Protein AF-A0A2R4WY09-F1 (afdb_monomer)

Solvent-accessible surface area (backbone atoms only — not comparable to full-atom values): 18616 Å² total; per-residue (Å²): 140,83,83,85,81,80,87,78,77,92,79,82,72,91,73,75,86,77,91,69,68,74,78,66,72,58,61,79,64,67,79,60,66,66,81,77,72,53,66,66,60,35,60,74,38,45,44,41,79,71,71,50,89,60,60,76,80,54,47,55,56,49,51,51,49,52,48,56,39,50,54,49,50,49,52,54,50,49,57,32,53,77,71,66,48,70,37,16,46,46,85,74,60,76,35,97,61,54,82,69,59,59,45,42,33,39,27,48,51,69,68,42,41,52,48,49,50,52,55,43,40,75,70,53,30,47,79,43,76,50,87,50,81,34,38,78,73,31,38,34,32,28,73,40,95,86,51,92,44,37,40,35,42,25,46,55,52,48,54,49,50,42,55,50,58,64,39,60,62,44,25,52,54,3,47,74,72,70,60,28,40,45,50,61,24,53,43,48,40,53,46,23,46,48,26,32,65,72,30,30,43,42,52,48,64,49,49,23,45,50,51,44,62,75,76,45,86,64,54,58,65,58,31,52,48,38,19,61,62,33,30,35,49,51,30,42,51,51,41,48,55,55,48,22,53,51,28,45,76,70,71,70,57,49,68,60,65,70,61,63,70,69,49,80,89,46,76,59,44,56,49,46,50,59,45,44,76,76,58,58,78,68,40,39,57,41,70,50,62,38,59,48,56,19,56,53,35,39,70,54,16,47,77,45,46,46,78,79,45,54,74,67,56,42,50,53,28,54,48,39,26,54,50,51,42,51,52,32,48,76,72,71,68,87

Organism: NCBI:txid1679096

Sequence (334 aa):
MEHTIGDATLAERGYAPESAAIAGLVDPAVDRVGDPPDAEVLRANKLSLELLPEPPDEADDQAAHRRKRRERFQHVCELLNDAGVAYASMKNLRTPSATMSDVDLLVPDPREQALAARVLAAEGFEFYGFRLLAHPRKVMAKRSPADPRPVDIYPDAMWIRKVVCDAERVVERANADGQRTPAPADDLYLVATHAYSHCSITFAELYHGVAIVDTESVDWAIAIEAARSYGCVDALYAYLLVLDEYLTATGRGGVPDRVFDAIPRSWITRLVDRWFERSRPRSFPVVFPTWLPTMASAVHHVPRVARQCTTHETLKDFQSHGLTAASKVLLGEA

Foldseek 3Di:
DDDDDDDDDPPPDDDDDPPPPLVPLDDPCLVPPPDDPPLCVCVQLQADPLPHPDDPVVVVVQVVLLVVQVVVQSVLVVLLVVLVAQWAFAPPQSDSRPSQQETEIARQDPVSVVSSVVSLVVVQWDWDQDPDLQQRPKIWTDNDPPRPYTYIYHNALTGLLQGQADSVVQSVCCVVVPNSHGDLLVRLLSLLLNQLSVQWAHSSSLVSNVVSVQPHDHPLVVSLVSCQLQLVLLSSLLSLLLNQVVCVVVVVHHDDVVSVVSRDDDVLSVVSVVCCVVQVRSYPTRGHDLCNSQVVSLVRRLVNCCVVDPPVSSVSSNVSSVVSSVVCVVVVND

Radius of gyration: 21.46 Å; Cα contacts (8 Å, |Δi|>4): 445; chains: 1; bounding box: 76×51×49 Å

Structure (mmCIF, N/CA/C/O backbone):
data_AF-A0A2R4WY09-F1
#
_entry.id   AF-A0A2R4WY09-F1
#
loop_
_atom_site.group_PDB
_atom_site.id
_atom_site.type_symbol
_atom_site.label_atom_id
_atom_site.label_alt_id
_atom_site.label_comp_id
_atom_site.label_asym_id
_atom_site.label_entity_id
_atom_site.label_seq_id
_atom_site.pdbx_PDB_ins_code
_atom_site.Cartn_x
_atom_site.Cartn_y
_atom_site.Cartn_z
_atom_site.occupancy
_atom_site.B_iso_or_equiv
_atom_site.auth_seq_id
_atom_site.auth_comp_id
_atom_site.auth_asym_id
_atom_site.auth_atom_id
_atom_site.pdbx_PDB_model_num
ATOM 1 N N . MET A 1 1 ? -53.352 26.378 8.650 1.00 39.22 1 MET A N 1
ATOM 2 C CA . MET A 1 1 ? -52.700 25.434 7.718 1.00 39.22 1 MET A CA 1
ATOM 3 C C . MET A 1 1 ? -51.530 24.843 8.474 1.00 39.22 1 MET A C 1
ATOM 5 O O . MET A 1 1 ? -50.450 25.414 8.490 1.00 39.22 1 MET A O 1
ATOM 9 N N . GLU A 1 2 ? -51.823 23.797 9.235 1.00 31.55 2 GLU A N 1
ATOM 10 C CA . GLU A 1 2 ? -50.853 23.032 10.014 1.00 31.55 2 GLU A CA 1
ATOM 11 C C . GLU A 1 2 ? -50.370 21.887 9.125 1.00 31.55 2 GLU A C 1
ATOM 13 O O . GLU A 1 2 ? -51.191 21.152 8.580 1.00 31.55 2 GLU A O 1
ATOM 18 N N . HIS A 1 3 ? -49.056 21.758 8.945 1.00 30.38 3 HIS A N 1
ATOM 19 C CA . HIS A 1 3 ? -48.460 20.584 8.319 1.00 30.38 3 HIS A CA 1
ATOM 20 C C . HIS A 1 3 ? -47.780 19.749 9.397 1.00 30.38 3 HIS A C 1
ATOM 22 O O . HIS A 1 3 ? -46.712 20.084 9.902 1.00 30.38 3 HIS A O 1
ATOM 28 N N . THR A 1 4 ? -48.455 18.663 9.746 1.00 32.09 4 THR A N 1
ATOM 29 C CA . THR A 1 4 ? -47.955 17.537 10.525 1.00 32.09 4 THR A CA 1
ATOM 30 C C . THR A 1 4 ? -46.966 16.757 9.655 1.00 32.09 4 THR A C 1
ATOM 32 O O . THR A 1 4 ? -47.331 16.303 8.572 1.00 32.09 4 THR A O 1
ATOM 35 N N . ILE A 1 5 ? -45.720 16.602 10.103 1.00 33.91 5 ILE A N 1
ATOM 36 C CA . ILE A 1 5 ? -44.770 15.633 9.539 1.00 33.91 5 ILE A CA 1
ATOM 37 C C . ILE A 1 5 ? -44.721 14.478 10.533 1.00 33.91 5 ILE A C 1
ATOM 39 O O . ILE A 1 5 ? -44.321 14.662 11.679 1.00 33.91 5 ILE A O 1
ATOM 43 N N . GLY A 1 6 ? -45.240 13.329 10.104 1.00 30.77 6 GLY A N 1
ATOM 44 C CA . GLY A 1 6 ? -45.292 12.108 10.895 1.00 30.77 6 GLY A CA 1
ATOM 45 C C . GLY A 1 6 ? -43.939 11.408 10.946 1.00 30.77 6 GLY A C 1
ATOM 46 O O . GLY A 1 6 ? -43.279 11.241 9.920 1.00 30.77 6 GLY A O 1
ATOM 47 N N . ASP A 1 7 ? -43.580 10.983 12.154 1.00 35.25 7 ASP A N 1
ATOM 48 C CA . ASP A 1 7 ? -42.555 9.988 12.438 1.00 35.25 7 ASP A CA 1
ATOM 49 C C . ASP A 1 7 ? -42.871 8.673 11.714 1.00 35.25 7 ASP A C 1
ATOM 51 O O . ASP A 1 7 ? -43.928 8.073 11.921 1.00 35.25 7 ASP A O 1
ATOM 55 N N . ALA A 1 8 ? -41.925 8.201 10.904 1.00 29.12 8 ALA A N 1
ATOM 56 C CA . ALA A 1 8 ? -41.866 6.815 10.462 1.00 29.12 8 ALA A CA 1
ATOM 57 C C . ALA A 1 8 ? -40.646 6.165 11.123 1.00 29.12 8 ALA A C 1
ATOM 59 O O . ALA A 1 8 ? -39.493 6.431 10.781 1.00 29.12 8 ALA A O 1
ATOM 60 N N . THR A 1 9 ? -40.930 5.341 12.123 1.00 33.25 9 THR A N 1
ATOM 61 C CA . THR A 1 9 ? -39.988 4.521 12.875 1.00 33.25 9 THR A CA 1
ATOM 62 C C . THR A 1 9 ? -39.306 3.491 11.970 1.00 33.25 9 THR A C 1
ATOM 64 O O . THR A 1 9 ? -39.948 2.743 11.239 1.00 33.25 9 THR A O 1
ATOM 67 N N . LEU A 1 10 ? -37.977 3.410 12.070 1.00 34.28 10 LEU A N 1
ATOM 68 C CA . LEU A 1 10 ? -37.084 2.443 11.408 1.00 34.28 10 LEU A CA 1
ATOM 69 C C . LEU A 1 10 ? -37.228 0.995 11.943 1.00 34.28 10 LEU A C 1
ATOM 71 O O . LEU A 1 10 ? -36.256 0.248 11.990 1.00 34.28 10 LEU A O 1
ATOM 75 N N . ALA A 1 11 ? -38.427 0.585 12.359 1.00 32.31 11 ALA A N 1
ATOM 76 C CA . ALA A 1 11 ? -38.658 -0.683 13.059 1.00 32.31 11 ALA A CA 1
ATOM 77 C C . ALA A 1 11 ? -39.179 -1.836 12.170 1.00 32.31 11 ALA A C 1
ATOM 79 O O . ALA A 1 11 ? -39.414 -2.924 12.683 1.00 32.31 11 ALA A O 1
ATOM 80 N N . GLU A 1 12 ? -39.327 -1.655 10.852 1.00 32.19 12 GLU A N 1
ATOM 81 C CA . GLU A 1 12 ? -39.923 -2.674 9.956 1.00 32.19 12 GLU A CA 1
ATOM 82 C C . GLU A 1 12 ? -38.968 -3.265 8.905 1.00 32.19 12 GLU A C 1
ATOM 84 O O . GLU A 1 12 ? -39.393 -3.789 7.875 1.00 32.19 12 GLU A O 1
ATOM 89 N N . ARG A 1 13 ? -37.655 -3.244 9.146 1.00 35.03 13 ARG A N 1
ATOM 90 C CA . ARG A 1 13 ? -36.719 -4.061 8.357 1.00 35.03 13 ARG A CA 1
ATOM 91 C C . ARG A 1 13 ? -36.204 -5.184 9.235 1.00 35.03 13 ARG A C 1
ATOM 93 O O . ARG A 1 13 ? -35.246 -4.998 9.974 1.00 35.03 13 ARG A O 1
ATOM 100 N N . GLY A 1 14 ? -36.892 -6.323 9.171 1.00 31.64 14 GLY A N 1
ATOM 101 C CA . GLY A 1 14 ? -36.540 -7.561 9.860 1.00 31.64 14 GLY A CA 1
ATOM 102 C C . GLY A 1 14 ? -35.157 -8.074 9.466 1.00 31.64 14 GLY A C 1
ATOM 103 O O . GLY A 1 14 ? -35.036 -8.969 8.637 1.00 31.64 14 GLY A O 1
ATOM 104 N N . TYR A 1 15 ? -34.125 -7.506 10.080 1.00 27.94 15 TYR A N 1
ATOM 105 C CA . TYR A 1 15 ? -32.781 -8.054 10.106 1.00 27.94 15 TYR A CA 1
ATOM 106 C C . TYR A 1 15 ? -32.652 -8.902 11.367 1.00 27.94 15 TYR A C 1
ATOM 108 O O . TYR A 1 15 ? -32.549 -8.393 12.482 1.00 27.94 15 TYR A O 1
ATOM 116 N N . ALA A 1 16 ? -32.712 -10.217 11.178 1.00 30.89 16 ALA A N 1
ATOM 117 C CA . ALA A 1 16 ? -32.182 -11.154 12.154 1.00 30.89 16 ALA A CA 1
ATOM 118 C C . ALA A 1 16 ? -30.644 -11.014 12.179 1.00 30.89 16 ALA A C 1
ATOM 120 O O . ALA A 1 16 ? -30.047 -10.802 11.120 1.00 30.89 16 ALA A O 1
ATOM 121 N N . PRO A 1 17 ? -29.985 -11.121 13.345 1.00 31.88 17 PRO A N 1
ATOM 122 C CA . PRO A 1 17 ? -28.533 -11.072 13.417 1.00 31.88 17 PRO A CA 1
ATOM 123 C C . PRO A 1 17 ? -27.972 -12.431 12.978 1.00 31.88 17 PRO A C 1
ATOM 125 O O . PRO A 1 17 ? -27.963 -13.389 13.749 1.00 31.88 17 PRO A O 1
ATOM 128 N N . GLU A 1 18 ? -27.514 -12.539 11.731 1.00 32.47 18 GLU A N 1
ATOM 129 C CA . GLU A 1 18 ? -26.679 -13.665 11.301 1.00 32.47 18 GLU A CA 1
ATOM 130 C C . GLU A 1 18 ? -25.249 -13.459 11.813 1.00 32.47 18 GLU A C 1
ATOM 132 O O . GLU A 1 18 ? -24.374 -12.923 11.138 1.00 32.47 18 GLU A O 1
ATOM 137 N N . SER A 1 19 ? -24.997 -13.919 13.038 1.00 34.19 19 SER A N 1
ATOM 138 C CA . SER A 1 19 ? -23.676 -13.980 13.672 1.00 34.19 19 SER A CA 1
ATOM 139 C C . SER A 1 19 ? -22.784 -15.099 13.095 1.00 34.19 19 SER A C 1
ATOM 141 O O . SER A 1 19 ? -22.132 -15.822 13.846 1.00 34.19 19 SER A O 1
ATOM 143 N N . ALA A 1 20 ? -22.780 -15.298 11.771 1.00 31.91 20 ALA A N 1
ATOM 144 C CA . ALA A 1 20 ? -22.102 -16.428 11.118 1.00 31.91 20 ALA A CA 1
ATOM 145 C C . ALA A 1 20 ? -21.112 -16.048 9.994 1.00 31.91 20 ALA A C 1
ATOM 147 O O . ALA A 1 20 ? -20.464 -16.934 9.444 1.00 31.91 20 ALA A O 1
ATOM 148 N N . ALA A 1 21 ? -20.920 -14.763 9.673 1.00 34.53 21 ALA A N 1
ATOM 149 C CA . ALA A 1 21 ? -20.080 -14.353 8.536 1.00 34.53 21 ALA A CA 1
ATOM 150 C C . ALA A 1 21 ? -18.594 -14.067 8.861 1.00 34.53 21 ALA A C 1
ATOM 152 O O . ALA A 1 21 ? -17.799 -13.866 7.948 1.00 34.53 21 ALA A O 1
ATOM 153 N N . ILE A 1 22 ? -18.169 -14.091 10.131 1.00 36.84 22 ILE A N 1
ATOM 154 C CA . ILE A 1 22 ? -16.769 -13.777 10.500 1.00 36.84 22 ILE A CA 1
ATOM 155 C C . ILE A 1 22 ? -15.815 -14.964 10.257 1.00 36.84 22 ILE A C 1
ATOM 157 O O . ILE A 1 22 ? -14.617 -14.774 10.048 1.00 36.84 22 ILE A O 1
ATOM 161 N N . ALA A 1 23 ? -16.338 -16.191 10.156 1.00 31.48 23 ALA A N 1
ATOM 162 C CA . ALA A 1 23 ? -15.538 -17.381 9.848 1.00 31.48 23 ALA A CA 1
ATOM 163 C C . ALA A 1 23 ? -14.988 -17.418 8.401 1.00 31.48 23 ALA A C 1
ATOM 165 O O . ALA A 1 23 ? -14.191 -18.298 8.085 1.00 31.48 23 ALA A O 1
ATOM 166 N N . GLY A 1 24 ? -15.387 -16.476 7.533 1.00 30.83 24 GLY A N 1
ATOM 167 C CA . GLY A 1 24 ? -14.938 -16.367 6.137 1.00 30.83 24 GLY A CA 1
ATOM 168 C C . GLY A 1 24 ? -13.893 -15.277 5.859 1.00 30.83 24 GLY A C 1
ATOM 169 O O . GLY A 1 24 ? -13.460 -15.149 4.721 1.00 30.83 24 GLY A O 1
ATOM 170 N N . LEU A 1 25 ? -13.473 -14.493 6.864 1.00 37.25 25 LEU A N 1
ATOM 171 C CA . LEU A 1 25 ? -12.511 -13.385 6.683 1.00 37.25 25 LEU A CA 1
ATOM 172 C C . LEU A 1 25 ? -11.044 -13.836 6.582 1.00 37.25 25 LEU A C 1
ATOM 174 O O . LEU A 1 25 ? -10.149 -13.025 6.355 1.00 37.25 25 LEU A O 1
ATOM 178 N N . VAL A 1 26 ? -10.788 -15.131 6.750 1.00 38.03 26 VAL A N 1
ATOM 179 C CA . VAL A 1 26 ? -9.499 -15.761 6.478 1.00 38.03 26 VAL A C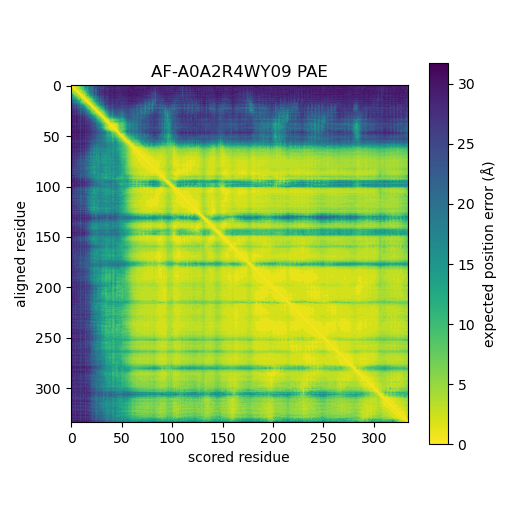A 1
ATOM 180 C C . VAL A 1 26 ? -9.825 -17.095 5.837 1.00 38.03 26 VAL A C 1
ATOM 182 O O . VAL A 1 26 ? -10.244 -18.015 6.535 1.00 38.03 26 VAL A O 1
ATOM 185 N N . ASP A 1 27 ? -9.673 -17.199 4.520 1.00 35.34 27 ASP A N 1
ATOM 186 C CA . ASP A 1 27 ? -9.718 -18.501 3.868 1.00 35.34 27 ASP A CA 1
ATOM 187 C C . ASP A 1 27 ? -8.624 -19.385 4.508 1.00 35.34 27 ASP A C 1
ATOM 189 O O . ASP A 1 27 ? -7.439 -19.043 4.429 1.00 35.34 27 ASP A O 1
ATOM 193 N N . PRO A 1 28 ? -8.961 -20.504 5.180 1.00 35.97 28 PRO A N 1
ATOM 194 C CA . PRO A 1 28 ? -7.952 -21.445 5.656 1.00 35.97 28 PRO A CA 1
ATOM 195 C C . PRO A 1 28 ? -7.136 -22.052 4.498 1.00 35.97 28 PRO A C 1
ATOM 197 O O . PRO A 1 28 ? -6.101 -22.666 4.742 1.00 35.97 28 PRO A O 1
ATOM 200 N N . ALA A 1 29 ? -7.541 -21.858 3.236 1.00 32.34 29 ALA A N 1
ATOM 201 C CA . ALA A 1 29 ? -6.738 -22.169 2.059 1.00 32.34 29 ALA A CA 1
ATOM 202 C C . ALA A 1 29 ? -5.645 -21.130 1.736 1.00 32.34 29 ALA A C 1
ATOM 204 O O . ALA A 1 29 ? -4.847 -21.386 0.837 1.00 32.34 29 ALA A O 1
ATOM 205 N N . VAL A 1 30 ? -5.495 -20.033 2.496 1.00 39.28 30 VAL A N 1
ATOM 206 C CA . VAL A 1 30 ? -4.268 -19.203 2.440 1.00 39.28 30 VAL A CA 1
ATOM 207 C C . VAL A 1 30 ? -3.044 -19.972 2.974 1.00 39.28 30 VAL A C 1
ATOM 209 O O . VAL A 1 30 ? -1.914 -19.641 2.628 1.00 39.28 30 VAL A O 1
ATOM 212 N N . ASP A 1 31 ? -3.242 -21.088 3.687 1.00 37.53 31 ASP A N 1
ATOM 213 C CA . ASP A 1 31 ? -2.173 -22.062 3.973 1.00 37.53 31 ASP A CA 1
ATOM 214 C C . ASP A 1 31 ? -1.822 -22.955 2.754 1.00 37.53 31 ASP A C 1
ATOM 216 O O . ASP A 1 31 ? -1.002 -23.864 2.866 1.00 37.53 31 ASP A O 1
ATOM 220 N N . ARG A 1 32 ? -2.419 -22.717 1.572 1.00 38.12 32 ARG A N 1
ATOM 221 C CA . ARG A 1 32 ? -2.096 -23.397 0.299 1.00 38.12 32 ARG A CA 1
ATOM 222 C C . ARG A 1 32 ? -1.504 -22.473 -0.767 1.00 38.12 32 ARG A C 1
ATOM 224 O O . ARG A 1 32 ? -1.543 -22.807 -1.951 1.00 38.12 32 ARG A O 1
ATOM 231 N N . VAL A 1 33 ? -0.916 -21.339 -0.385 1.00 42.31 33 VAL A N 1
ATOM 232 C CA . VAL A 1 33 ? 0.080 -20.714 -1.267 1.00 42.31 33 VAL A CA 1
ATOM 233 C C . VAL A 1 33 ? 1.243 -21.704 -1.314 1.00 42.31 33 VAL A C 1
ATOM 235 O O . VAL A 1 33 ? 1.791 -22.011 -0.260 1.00 42.31 33 VAL A O 1
ATOM 238 N N . GLY A 1 34 ? 1.501 -22.288 -2.493 1.00 45.69 34 GLY A N 1
ATOM 239 C CA . GLY A 1 34 ? 2.326 -23.491 -2.677 1.00 45.69 34 GLY A CA 1
ATOM 240 C C . GLY A 1 34 ? 3.647 -23.485 -1.909 1.00 45.69 34 GLY A C 1
ATOM 241 O O . GLY A 1 34 ? 4.130 -22.413 -1.548 1.00 45.69 34 GLY A O 1
ATOM 242 N N . ASP A 1 35 ? 4.199 -24.685 -1.672 1.00 44.84 35 ASP A N 1
ATOM 243 C CA . ASP A 1 35 ? 5.409 -24.897 -0.868 1.00 44.84 35 ASP A CA 1
ATOM 244 C C . ASP A 1 35 ? 6.406 -23.746 -1.064 1.00 44.84 35 ASP A C 1
ATOM 246 O O . ASP A 1 35 ? 6.700 -23.395 -2.220 1.00 44.84 35 ASP A O 1
ATOM 250 N N . PRO A 1 36 ? 6.885 -23.114 0.030 1.00 46.25 36 PRO A N 1
ATOM 251 C CA . PRO A 1 36 ? 7.858 -22.041 -0.083 1.00 46.25 36 PRO A CA 1
ATOM 252 C C . PRO A 1 36 ? 8.985 -22.523 -1.004 1.00 46.25 36 PRO A C 1
ATOM 254 O O . PRO A 1 36 ? 9.380 -23.690 -0.904 1.00 46.25 36 PRO A O 1
ATOM 257 N N . PRO A 1 37 ? 9.461 -21.679 -1.941 1.00 51.81 37 PRO A N 1
ATOM 258 C CA . PRO A 1 37 ? 10.516 -22.078 -2.865 1.00 51.81 37 PRO A CA 1
ATOM 259 C C . PRO A 1 37 ? 11.662 -22.714 -2.078 1.00 51.81 37 PRO A C 1
ATOM 261 O O . PRO A 1 37 ? 11.955 -22.278 -0.965 1.00 51.81 37 PRO A O 1
ATOM 264 N N . ASP A 1 38 ? 12.259 -23.761 -2.650 1.00 55.16 38 ASP A N 1
ATOM 265 C CA . ASP A 1 38 ? 13.285 -24.578 -2.001 1.00 55.16 38 ASP A CA 1
ATOM 266 C C . ASP A 1 38 ? 14.264 -23.701 -1.202 1.00 55.16 38 ASP A C 1
ATOM 268 O O . ASP A 1 38 ? 14.766 -22.688 -1.703 1.00 55.16 38 ASP A O 1
ATOM 272 N N . ALA A 1 39 ? 14.535 -24.077 0.050 1.00 50.53 39 ALA A N 1
ATOM 273 C CA . ALA A 1 39 ? 15.473 -23.376 0.919 1.00 50.53 39 ALA A CA 1
ATOM 274 C C . ALA A 1 39 ? 16.838 -23.163 0.236 1.00 50.53 39 ALA A C 1
ATOM 276 O O . ALA A 1 39 ? 17.522 -22.177 0.517 1.00 50.53 39 ALA A O 1
ATOM 277 N N . GLU A 1 40 ? 17.228 -24.046 -0.685 1.00 44.56 40 GLU A N 1
ATOM 278 C CA . GLU A 1 40 ? 18.431 -23.904 -1.501 1.00 44.56 40 GLU A CA 1
ATOM 279 C C . GLU A 1 40 ? 18.305 -22.790 -2.559 1.00 44.56 40 GLU A C 1
ATOM 281 O O . GLU A 1 40 ? 19.228 -21.991 -2.713 1.00 44.56 40 GLU A O 1
ATOM 286 N N . VAL A 1 41 ? 17.140 -22.639 -3.201 1.00 47.84 41 VAL A N 1
ATOM 287 C CA . VAL A 1 41 ? 16.818 -21.529 -4.123 1.00 47.84 41 VAL A CA 1
ATOM 288 C C . VAL A 1 41 ? 16.753 -20.196 -3.375 1.00 47.84 41 VAL A C 1
ATOM 290 O O . VAL A 1 41 ? 17.268 -19.188 -3.865 1.00 47.84 41 VAL A O 1
ATOM 293 N N . LEU A 1 42 ? 16.185 -20.183 -2.167 1.00 47.88 42 LEU A N 1
ATOM 294 C CA . LEU A 1 42 ? 16.121 -19.000 -1.304 1.00 47.88 42 LEU A CA 1
ATOM 295 C C . LEU A 1 42 ? 17.510 -18.543 -0.837 1.00 47.88 42 LEU A C 1
ATOM 297 O O . LEU A 1 42 ? 17.837 -17.356 -0.931 1.00 47.88 42 LEU A O 1
ATOM 301 N N . ARG A 1 43 ? 18.364 -19.487 -0.411 1.00 47.53 43 ARG A N 1
ATOM 302 C CA . ARG A 1 43 ? 19.763 -19.218 -0.026 1.00 47.53 43 ARG A CA 1
ATOM 303 C C . ARG A 1 43 ? 20.617 -18.789 -1.216 1.00 47.53 43 ARG A C 1
ATOM 305 O O . ARG A 1 43 ? 21.390 -17.839 -1.091 1.00 47.53 43 ARG A O 1
ATOM 312 N N . ALA A 1 44 ? 20.474 -19.452 -2.364 1.00 44.56 44 ALA A N 1
ATOM 313 C CA . ALA A 1 44 ? 21.240 -19.152 -3.574 1.00 44.56 44 ALA A CA 1
ATOM 314 C C . ALA A 1 44 ? 20.940 -17.749 -4.123 1.00 44.56 44 ALA A C 1
ATOM 316 O O . ALA A 1 44 ? 21.844 -17.075 -4.616 1.00 44.56 44 ALA A O 1
ATOM 317 N N . ASN A 1 45 ? 19.697 -17.281 -3.980 1.00 41.47 45 ASN A N 1
ATOM 318 C CA . ASN A 1 45 ? 19.262 -15.967 -4.455 1.00 41.47 45 ASN A CA 1
ATOM 319 C C . ASN A 1 45 ? 19.323 -14.864 -3.386 1.00 41.47 45 ASN A C 1
ATOM 321 O O . ASN A 1 45 ? 18.848 -13.757 -3.635 1.00 41.47 45 ASN A O 1
ATOM 325 N N . LYS A 1 46 ? 19.888 -15.143 -2.196 1.00 43.69 46 LYS A N 1
ATOM 326 C CA . LYS A 1 46 ? 19.966 -14.192 -1.065 1.00 43.69 46 LYS A CA 1
ATOM 327 C C . LYS A 1 46 ? 18.631 -13.465 -0.821 1.00 43.69 46 LYS A C 1
ATOM 329 O O . LYS A 1 46 ? 18.602 -12.265 -0.529 1.00 43.69 46 LYS A O 1
ATOM 334 N N . LEU A 1 47 ? 17.528 -14.180 -1.030 1.00 38.19 47 LEU A N 1
ATOM 335 C CA . LEU A 1 47 ? 16.183 -13.702 -0.731 1.00 38.19 47 LEU A CA 1
ATOM 336 C C . LEU A 1 47 ? 16.070 -13.690 0.800 1.00 38.19 47 LEU A C 1
ATOM 338 O O . LEU A 1 47 ? 16.730 -14.500 1.452 1.00 38.19 47 LEU A O 1
ATOM 342 N N . SER A 1 48 ? 15.379 -12.693 1.358 1.00 40.84 48 SER A N 1
ATOM 343 C CA . SER A 1 48 ? 15.545 -12.260 2.752 1.00 40.84 48 SER A CA 1
ATOM 344 C C . SER A 1 48 ? 15.567 -13.426 3.751 1.00 40.84 48 SER A C 1
ATOM 346 O O . SER A 1 48 ? 14.849 -14.416 3.615 1.00 40.84 48 SER A O 1
ATOM 348 N N . LEU A 1 49 ? 16.399 -13.276 4.788 1.00 42.28 49 LEU A N 1
ATOM 349 C CA . LEU A 1 49 ? 16.513 -14.196 5.929 1.00 42.28 49 LEU A CA 1
ATOM 350 C C . LEU A 1 49 ? 15.146 -14.586 6.537 1.00 42.28 49 LEU A C 1
ATOM 352 O O . LEU A 1 49 ? 15.050 -15.630 7.163 1.00 42.28 49 LEU A O 1
ATOM 356 N N . GLU A 1 50 ? 14.102 -13.796 6.270 1.00 40.62 50 GLU A N 1
ATOM 357 C CA . GLU A 1 50 ? 12.695 -13.960 6.663 1.00 40.62 50 GLU A CA 1
ATOM 358 C C . GLU A 1 50 ? 12.004 -15.224 6.108 1.00 40.62 50 GLU A C 1
ATOM 360 O O . GLU A 1 50 ? 10.881 -15.521 6.507 1.00 40.62 50 GLU A O 1
ATOM 365 N N . LEU A 1 51 ? 12.615 -15.955 5.165 1.00 39.97 51 LEU A N 1
ATOM 366 C CA . LEU A 1 51 ? 12.044 -17.191 4.605 1.00 39.97 51 LEU A CA 1
ATOM 367 C C . LEU A 1 51 ? 12.856 -18.462 4.842 1.00 39.97 51 LEU A C 1
ATOM 369 O O . LEU A 1 51 ? 12.426 -19.548 4.446 1.00 39.97 51 LEU A O 1
ATOM 373 N N . LEU A 1 52 ? 14.049 -18.355 5.419 1.00 46.06 52 LEU A N 1
ATOM 374 C CA . LEU A 1 52 ? 14.808 -19.558 5.727 1.00 46.06 52 LEU A CA 1
ATOM 375 C C . LEU A 1 52 ? 14.135 -20.277 6.903 1.00 46.06 52 LEU A C 1
ATOM 377 O O . LEU A 1 52 ? 13.640 -19.602 7.801 1.00 46.06 52 LEU A O 1
ATOM 381 N N . PRO A 1 53 ? 14.107 -21.625 6.933 1.00 44.84 53 PRO A N 1
ATOM 382 C CA . PRO A 1 53 ? 13.731 -22.333 8.147 1.00 44.84 53 PRO A CA 1
ATOM 383 C C . PRO A 1 53 ? 14.677 -21.877 9.260 1.00 44.84 53 PRO A C 1
ATOM 385 O O . PRO A 1 53 ? 15.892 -22.091 9.185 1.00 44.84 53 PRO A O 1
ATOM 388 N N . GLU A 1 54 ? 14.108 -21.167 10.226 1.00 53.94 54 GLU A N 1
ATOM 389 C CA . GLU A 1 54 ? 14.828 -20.569 11.340 1.00 53.94 54 GLU A CA 1
ATOM 390 C C . GLU A 1 54 ? 15.286 -21.639 12.337 1.00 53.94 54 GLU A C 1
ATOM 392 O O . GLU A 1 54 ? 14.787 -22.774 12.314 1.00 53.94 54 GLU A O 1
ATOM 397 N N . PRO A 1 55 ? 16.252 -21.316 13.216 1.00 53.47 55 PRO A N 1
ATOM 398 C CA . PRO A 1 55 ? 16.547 -22.158 14.362 1.00 53.47 55 PRO A CA 1
ATOM 399 C C . PRO A 1 55 ? 15.239 -22.499 15.102 1.00 53.47 55 PRO A C 1
ATOM 401 O O . PRO A 1 55 ? 14.385 -21.622 15.240 1.00 53.47 55 PRO A O 1
ATOM 404 N N . PRO A 1 56 ? 15.064 -23.738 15.596 1.00 57.38 56 PRO A N 1
ATOM 405 C CA . PRO A 1 56 ? 13.828 -24.171 16.257 1.00 57.38 56 PRO A CA 1
ATOM 406 C C . PRO A 1 56 ? 13.343 -23.211 17.354 1.00 57.38 56 PRO A C 1
ATOM 408 O O . PRO A 1 56 ? 12.144 -23.005 17.506 1.00 57.38 56 PRO A O 1
ATOM 411 N N . ASP A 1 57 ? 14.286 -22.580 18.055 1.00 53.59 57 ASP A N 1
ATOM 412 C CA . ASP A 1 57 ? 14.025 -21.664 19.165 1.00 53.59 57 ASP A CA 1
ATOM 413 C C . ASP A 1 57 ? 13.421 -20.314 18.711 1.00 53.59 57 ASP A C 1
ATOM 415 O O . ASP A 1 57 ? 12.673 -19.696 19.464 1.00 53.59 57 ASP A O 1
ATOM 419 N N . GLU A 1 58 ? 13.691 -19.860 17.480 1.00 54.16 58 GLU A N 1
ATOM 420 C CA . GLU A 1 58 ? 13.138 -18.613 16.911 1.00 54.16 58 GLU A CA 1
ATOM 421 C C . GLU A 1 58 ? 11.800 -18.859 16.185 1.00 54.16 58 GLU A C 1
ATOM 423 O O . GLU A 1 58 ? 10.915 -17.994 16.158 1.00 54.16 58 GLU A O 1
ATOM 428 N N . ALA A 1 59 ? 11.597 -20.080 15.676 1.00 61.09 59 ALA A N 1
ATOM 429 C CA . ALA A 1 59 ? 10.377 -20.480 14.978 1.00 61.09 59 ALA A CA 1
ATOM 430 C C . ALA A 1 59 ? 9.120 -20.387 15.869 1.00 61.09 59 ALA A C 1
ATOM 432 O O . ALA A 1 59 ? 8.061 -19.940 15.406 1.00 61.09 59 ALA A O 1
ATOM 433 N N . ASP A 1 60 ? 9.241 -20.759 17.147 1.00 64.00 60 ASP A N 1
ATOM 434 C CA . ASP A 1 60 ? 8.149 -20.702 18.125 1.00 64.00 60 ASP A CA 1
ATOM 435 C C . ASP A 1 60 ? 7.764 -19.256 18.483 1.00 64.00 60 ASP A C 1
ATOM 437 O O . ASP A 1 60 ? 6.573 -18.916 18.540 1.00 64.00 60 ASP A O 1
ATOM 441 N N . ASP A 1 61 ? 8.754 -18.375 18.646 1.00 65.12 61 ASP A N 1
ATOM 442 C CA . ASP A 1 61 ? 8.544 -16.958 18.954 1.00 65.12 61 ASP A CA 1
ATOM 443 C C . ASP A 1 61 ? 7.860 -16.221 17.795 1.00 65.12 61 ASP A C 1
ATOM 445 O O . ASP A 1 61 ? 6.908 -15.454 18.003 1.00 65.12 61 ASP A O 1
ATOM 449 N N . GLN A 1 62 ? 8.258 -16.504 16.553 1.00 65.56 62 GLN A N 1
ATOM 450 C CA . GLN A 1 62 ? 7.590 -15.945 15.382 1.00 65.56 62 GLN A CA 1
ATOM 451 C C . GLN A 1 62 ? 6.183 -16.507 15.178 1.00 65.56 62 GLN A C 1
ATOM 453 O O . GLN A 1 62 ? 5.259 -15.756 14.852 1.00 65.56 62 GLN A O 1
ATOM 458 N N . ALA A 1 63 ? 5.973 -17.808 15.393 1.00 69.38 63 ALA A N 1
ATOM 459 C CA . ALA A 1 63 ? 4.639 -18.401 15.328 1.00 69.38 63 ALA A CA 1
ATOM 460 C C . ALA A 1 63 ? 3.699 -17.766 16.365 1.00 69.38 63 ALA A C 1
ATOM 462 O O . ALA A 1 63 ? 2.553 -17.422 16.052 1.00 69.38 63 ALA A O 1
ATOM 463 N N . ALA A 1 64 ? 4.195 -17.527 17.582 1.00 75.75 64 ALA A N 1
ATOM 464 C CA . ALA A 1 64 ? 3.469 -16.791 18.609 1.00 75.75 64 ALA A CA 1
ATOM 465 C C . ALA A 1 64 ? 3.201 -15.333 18.198 1.00 75.75 64 ALA A C 1
ATOM 467 O O . ALA A 1 64 ? 2.102 -14.826 18.442 1.00 75.75 64 ALA A O 1
ATOM 468 N N . HIS A 1 65 ? 4.160 -14.660 17.554 1.00 73.88 65 HIS A N 1
ATOM 469 C CA . HIS A 1 65 ? 3.978 -13.305 17.031 1.00 73.88 65 HIS A CA 1
ATOM 470 C C . HIS A 1 65 ? 2.858 -13.245 15.983 1.00 73.88 65 HIS A C 1
ATOM 472 O O . HIS A 1 65 ? 1.939 -12.432 16.109 1.00 73.88 65 HIS A O 1
ATOM 478 N N . ARG A 1 66 ? 2.888 -14.145 14.994 1.00 72.00 66 ARG A N 1
ATOM 479 C CA . ARG A 1 66 ? 1.884 -14.243 13.923 1.00 72.00 66 ARG A CA 1
ATOM 480 C C . ARG A 1 66 ? 0.494 -14.540 14.459 1.00 72.00 66 ARG A C 1
ATOM 482 O O . ARG A 1 66 ? -0.467 -13.894 14.045 1.00 72.00 66 ARG A O 1
ATOM 489 N N . ARG A 1 67 ? 0.388 -15.463 15.419 1.00 77.56 67 ARG A N 1
ATOM 490 C CA . ARG A 1 67 ? -0.879 -15.770 16.091 1.00 77.56 67 ARG A CA 1
ATOM 491 C C . ARG A 1 67 ? -1.438 -14.538 16.802 1.00 77.56 67 ARG A C 1
ATOM 493 O O . ARG A 1 67 ? -2.565 -14.151 16.526 1.00 77.56 67 ARG A O 1
ATOM 500 N N . LYS A 1 68 ? -0.625 -13.856 17.618 1.00 80.81 68 LYS A N 1
ATOM 501 C CA . LYS A 1 68 ? -1.040 -12.625 18.317 1.00 80.81 68 LYS A CA 1
ATOM 502 C C . LYS A 1 68 ? -1.444 -11.506 17.351 1.00 80.81 68 LYS A C 1
ATOM 504 O O . LYS A 1 68 ? -2.357 -10.741 17.650 1.00 80.81 68 LYS A O 1
ATOM 509 N N . ARG A 1 69 ? -0.757 -11.376 16.208 1.00 81.31 69 ARG A N 1
ATOM 510 C CA . ARG A 1 69 ? -1.129 -10.425 15.148 1.00 81.31 69 ARG A CA 1
ATOM 511 C C . ARG A 1 69 ? -2.496 -10.780 14.566 1.00 81.31 69 ARG A C 1
ATOM 513 O O . ARG A 1 69 ? -3.351 -9.906 14.497 1.00 81.31 69 ARG A O 1
ATOM 520 N N . ARG A 1 70 ? -2.704 -12.047 14.189 1.00 80.69 70 ARG A N 1
ATOM 521 C CA . ARG A 1 70 ? -3.970 -12.548 13.632 1.00 80.69 70 ARG A CA 1
ATOM 522 C C . ARG A 1 70 ? -5.130 -12.336 14.604 1.00 80.69 70 ARG A C 1
ATOM 524 O O . ARG A 1 70 ? -6.136 -11.774 14.200 1.00 80.69 70 ARG A O 1
ATOM 531 N N . GLU A 1 71 ? -4.949 -12.697 15.872 1.00 84.50 71 GLU A N 1
ATOM 532 C CA . GLU A 1 71 ? -5.938 -12.485 16.938 1.00 84.50 71 GLU A CA 1
ATOM 533 C C . GLU A 1 71 ? -6.296 -11.002 17.083 1.00 84.50 71 GLU A C 1
ATOM 535 O O . GLU A 1 71 ? -7.471 -10.654 17.132 1.00 84.50 71 GLU A O 1
ATOM 540 N N . ARG A 1 72 ? -5.299 -10.101 17.092 1.00 85.69 72 ARG A N 1
ATOM 541 C CA . ARG A 1 72 ? -5.574 -8.657 17.123 1.00 85.69 72 ARG A CA 1
ATOM 542 C C . ARG A 1 72 ? -6.328 -8.205 15.880 1.00 85.69 72 ARG A C 1
ATOM 544 O O . ARG A 1 72 ? -7.278 -7.444 16.007 1.00 85.69 72 ARG A O 1
ATOM 551 N N . PHE A 1 73 ? -5.865 -8.606 14.701 1.00 87.94 73 PHE A N 1
ATOM 552 C CA . PHE A 1 73 ? -6.467 -8.212 13.435 1.00 87.94 73 PHE A CA 1
ATOM 553 C C . PHE A 1 73 ? -7.942 -8.617 13.380 1.00 87.94 73 PHE A C 1
ATOM 555 O O . PHE A 1 73 ? -8.791 -7.772 13.112 1.00 87.94 73 PHE A O 1
ATOM 562 N N . GLN A 1 74 ? -8.235 -9.876 13.713 1.00 87.50 74 GLN A N 1
ATOM 563 C CA . GLN A 1 74 ? -9.594 -10.409 13.807 1.00 87.50 74 GLN A CA 1
ATOM 564 C C . GLN A 1 74 ? -10.417 -9.620 14.819 1.00 87.50 74 GLN A C 1
ATOM 566 O O . GLN A 1 74 ? -11.451 -9.079 14.454 1.00 87.50 74 GLN A O 1
ATOM 571 N N . HIS A 1 75 ? -9.905 -9.445 16.037 1.00 91.50 75 HIS A N 1
ATOM 572 C CA . HIS A 1 75 ? -10.601 -8.703 17.082 1.00 91.50 75 HIS A CA 1
ATOM 573 C C . HIS A 1 75 ? -10.936 -7.259 16.671 1.00 91.50 75 HIS A C 1
ATOM 575 O O . HIS A 1 75 ? -12.053 -6.797 16.872 1.00 91.50 75 HIS A O 1
ATOM 581 N N . VAL A 1 76 ? -9.991 -6.537 16.062 1.00 92.88 76 VAL A N 1
ATOM 582 C CA . VAL A 1 76 ? -10.225 -5.170 15.570 1.00 92.88 76 VAL A CA 1
ATOM 583 C C . VAL A 1 76 ? -11.261 -5.164 14.447 1.00 92.88 76 VAL A C 1
ATOM 585 O O . VAL A 1 76 ? -12.148 -4.315 14.450 1.00 92.88 76 VAL A O 1
ATOM 588 N N . CYS A 1 77 ? -11.183 -6.108 13.509 1.00 92.25 77 CYS A N 1
ATOM 589 C CA . CYS A 1 77 ? -12.160 -6.221 12.428 1.00 92.25 77 CYS A CA 1
ATOM 590 C C . CYS A 1 77 ? -13.567 -6.531 12.953 1.00 92.25 77 CYS A C 1
ATOM 592 O O . CYS A 1 77 ? -14.526 -5.919 12.498 1.00 92.25 77 CYS A O 1
ATOM 594 N N . GLU A 1 78 ? -13.697 -7.440 13.920 1.00 93.81 78 GLU A N 1
ATOM 595 C CA . GLU A 1 78 ? -14.965 -7.783 14.576 1.00 93.81 78 GLU A CA 1
ATOM 596 C C . GLU A 1 78 ? -15.600 -6.553 15.224 1.00 93.81 78 GLU A C 1
ATOM 598 O O . GLU A 1 78 ? -16.728 -6.204 14.894 1.00 93.81 78 GLU A O 1
ATOM 603 N N . LEU A 1 79 ? -14.835 -5.824 16.042 1.00 95.69 79 LEU A N 1
ATOM 604 C CA . LEU A 1 79 ? -15.297 -4.597 16.694 1.00 95.69 79 LEU A CA 1
ATOM 605 C C . LEU A 1 79 ? -15.842 -3.564 15.698 1.00 95.69 79 LEU A C 1
ATOM 607 O O . LEU A 1 79 ? -16.877 -2.940 15.935 1.00 95.69 79 LEU A O 1
ATOM 611 N N . LEU A 1 80 ? -15.133 -3.360 14.586 1.00 95.56 80 LEU A N 1
ATOM 612 C CA . LEU A 1 80 ? -15.532 -2.392 13.567 1.00 95.56 80 LEU A CA 1
ATOM 613 C C . LEU A 1 80 ? -16.730 -2.878 12.748 1.00 95.56 80 LEU A C 1
ATOM 615 O O . LEU A 1 80 ? -17.625 -2.083 12.464 1.00 95.56 80 LEU A O 1
ATOM 619 N N . ASN A 1 81 ? -16.784 -4.166 12.411 1.00 94.19 81 ASN A N 1
ATOM 620 C CA . ASN A 1 81 ? -17.917 -4.759 11.705 1.00 94.19 81 ASN A CA 1
ATOM 621 C C . ASN A 1 81 ? -19.197 -4.716 12.550 1.00 94.19 81 ASN A C 1
ATOM 623 O O . ASN A 1 81 ? -20.236 -4.309 12.031 1.00 94.19 81 ASN A O 1
ATOM 627 N N . ASP A 1 82 ? -19.117 -5.048 13.840 1.00 95.88 82 ASP A N 1
ATOM 628 C CA . ASP A 1 82 ? -20.248 -4.997 14.775 1.00 95.88 82 ASP A CA 1
ATOM 629 C C . ASP A 1 82 ? -20.780 -3.570 14.948 1.00 95.88 82 ASP A C 1
ATOM 631 O O . ASP A 1 82 ? -21.985 -3.344 15.072 1.00 95.88 82 ASP A O 1
ATOM 635 N N . ALA A 1 83 ? -19.884 -2.584 14.907 1.00 96.12 83 ALA A N 1
ATOM 636 C CA . ALA A 1 83 ? -20.247 -1.174 14.925 1.00 96.12 83 ALA A CA 1
ATOM 637 C C . ALA A 1 83 ? -20.772 -0.652 13.575 1.00 96.12 83 ALA A C 1
ATOM 639 O O . ALA A 1 83 ? -21.220 0.491 13.508 1.00 96.12 83 ALA A O 1
ATOM 640 N N . GLY A 1 84 ? -20.732 -1.458 12.510 1.00 95.06 84 GLY A N 1
ATOM 641 C CA . GLY A 1 84 ? -21.163 -1.065 11.169 1.00 95.06 84 GLY A CA 1
ATOM 642 C C . GLY A 1 84 ? -20.192 -0.130 10.446 1.00 95.06 84 GLY A C 1
ATOM 643 O O . GLY A 1 84 ? -20.608 0.555 9.516 1.00 95.06 84 GLY A O 1
ATOM 644 N N . VAL A 1 85 ? -18.917 -0.102 10.847 1.00 96.12 85 VAL A N 1
ATOM 645 C CA . VAL A 1 85 ? -17.914 0.789 10.257 1.00 96.12 85 VAL A CA 1
ATOM 646 C C . VAL A 1 85 ? -17.524 0.322 8.858 1.00 96.12 85 VAL A C 1
ATOM 648 O O . VAL A 1 85 ? -17.149 -0.832 8.646 1.00 96.12 85 VAL A O 1
ATOM 651 N N . ALA A 1 86 ? -17.568 1.236 7.892 1.00 95.81 86 ALA A N 1
ATOM 652 C CA . ALA A 1 86 ? -17.075 0.999 6.539 1.00 95.81 86 ALA A CA 1
ATOM 653 C C . ALA A 1 86 ? -15.555 1.225 6.463 1.00 95.81 86 ALA A C 1
ATOM 655 O O . ALA A 1 86 ? -15.076 2.332 6.711 1.00 95.81 86 ALA A O 1
ATOM 656 N N . TYR A 1 87 ? -14.793 0.192 6.089 1.00 96.62 87 TYR A N 1
ATOM 657 C CA . TYR A 1 87 ? -13.335 0.277 5.979 1.00 96.62 87 TYR A CA 1
ATOM 658 C C . TYR A 1 87 ? -12.753 -0.720 4.968 1.00 96.62 87 TYR A C 1
ATOM 660 O O . TYR A 1 87 ? -13.404 -1.697 4.601 1.00 96.62 87 TYR A O 1
ATOM 668 N N . ALA A 1 88 ? -11.498 -0.498 4.569 1.00 96.56 88 ALA A N 1
ATOM 669 C CA . ALA A 1 88 ? -10.675 -1.491 3.879 1.00 96.56 88 ALA A CA 1
ATOM 670 C C . ALA A 1 88 ? -9.387 -1.752 4.672 1.00 96.56 88 ALA A C 1
ATOM 672 O O . ALA A 1 88 ? -8.678 -0.812 5.027 1.00 96.56 88 ALA A O 1
ATOM 673 N N . SER A 1 89 ? -9.066 -3.014 4.953 1.00 93.69 89 SER A N 1
ATOM 674 C CA . SER A 1 89 ? -7.784 -3.406 5.533 1.00 93.69 89 SER A CA 1
ATOM 675 C C . SER A 1 89 ? -6.722 -3.429 4.450 1.00 93.69 89 SER A C 1
ATOM 677 O O . SER A 1 89 ? -6.730 -4.273 3.564 1.00 93.69 89 SER A O 1
ATOM 679 N N . MET A 1 90 ? -5.792 -2.495 4.529 1.00 92.88 90 MET A N 1
ATOM 680 C CA . MET A 1 90 ? -4.742 -2.336 3.531 1.00 92.88 90 MET A CA 1
ATOM 681 C C . MET A 1 90 ? -3.427 -2.902 4.052 1.00 92.88 90 MET A C 1
ATOM 683 O O . MET A 1 90 ? -3.249 -3.069 5.255 1.00 92.88 90 MET A O 1
ATOM 687 N N . LYS A 1 91 ? -2.509 -3.222 3.132 1.00 85.25 91 LYS A N 1
ATOM 688 C CA . LYS A 1 91 ? -1.191 -3.793 3.449 1.00 85.25 91 LYS A CA 1
ATOM 689 C C . LYS A 1 91 ? -1.260 -5.057 4.305 1.00 85.25 91 LYS A C 1
ATOM 691 O O . LYS A 1 91 ? -0.324 -5.358 5.030 1.00 85.25 91 LYS A O 1
ATOM 696 N N . ASN A 1 92 ? -2.334 -5.835 4.244 1.00 85.81 92 ASN A N 1
ATOM 697 C CA . ASN A 1 92 ? -2.354 -7.115 4.936 1.00 85.81 92 ASN A CA 1
ATOM 698 C C . ASN A 1 92 ? -1.619 -8.162 4.087 1.00 85.81 92 ASN A C 1
ATOM 700 O O . ASN A 1 92 ? -2.241 -8.946 3.372 1.00 85.81 92 ASN A O 1
ATOM 704 N N . LEU A 1 93 ? -0.281 -8.133 4.131 1.00 85.38 93 LEU A N 1
ATOM 705 C CA . LEU A 1 93 ? 0.552 -8.996 3.296 1.00 85.38 93 LEU A CA 1
ATOM 706 C C . LEU A 1 93 ? 0.187 -10.471 3.508 1.00 85.38 93 LEU A C 1
ATOM 708 O O . LEU A 1 93 ? 0.132 -10.976 4.629 1.00 85.38 93 LEU A O 1
ATOM 712 N N . ARG A 1 94 ? -0.024 -11.176 2.397 1.00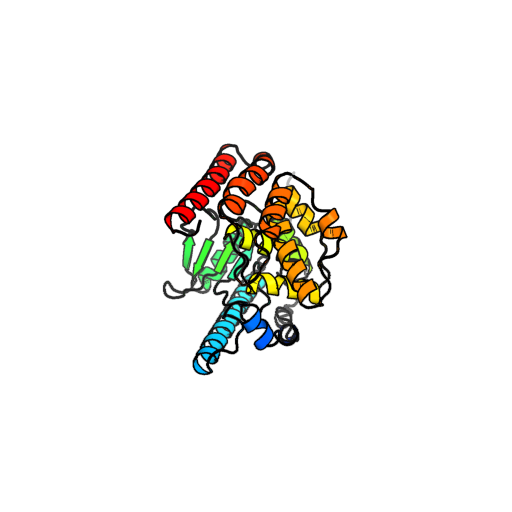 78.50 94 ARG A N 1
ATOM 713 C CA . ARG A 1 94 ? -0.530 -12.562 2.345 1.00 78.50 94 ARG A CA 1
ATOM 714 C C . ARG A 1 94 ? 0.564 -13.606 2.533 1.00 78.50 94 ARG A C 1
ATOM 716 O O . ARG A 1 94 ? 0.455 -14.730 2.053 1.00 78.50 94 ARG A O 1
ATOM 723 N N . THR A 1 95 ? 1.659 -13.222 3.174 1.00 69.62 95 THR A N 1
ATOM 724 C CA . THR A 1 95 ? 2.837 -14.072 3.289 1.00 69.62 95 THR A CA 1
ATOM 725 C C . THR A 1 95 ? 2.911 -14.624 4.712 1.00 69.62 95 THR A C 1
ATOM 727 O O . THR A 1 95 ? 2.831 -13.852 5.673 1.00 69.62 95 THR A O 1
ATOM 730 N N . PRO A 1 96 ? 3.058 -15.951 4.891 1.00 55.34 96 PRO A N 1
ATOM 731 C CA . PRO A 1 96 ? 3.119 -16.554 6.221 1.00 55.34 96 PRO A CA 1
ATOM 732 C C . PRO A 1 96 ? 4.275 -16.038 7.078 1.00 55.34 96 PRO A C 1
ATOM 734 O O . PRO A 1 96 ? 4.233 -16.195 8.288 1.00 55.34 96 PRO A O 1
ATOM 737 N N . SER A 1 97 ? 5.303 -15.436 6.483 1.00 56.47 97 SER A N 1
ATOM 738 C CA . SER A 1 97 ? 6.481 -14.905 7.170 1.00 56.47 97 SER A CA 1
ATOM 739 C C . SER A 1 97 ? 6.477 -13.386 7.358 1.00 56.47 97 SER A C 1
ATOM 741 O O . SER A 1 97 ? 7.372 -12.875 8.026 1.00 56.47 97 SER A O 1
ATOM 743 N N . ALA A 1 98 ? 5.495 -12.643 6.826 1.00 63.84 98 ALA A N 1
ATOM 744 C CA . ALA A 1 98 ? 5.430 -11.200 7.044 1.00 63.84 98 ALA A CA 1
ATOM 745 C C . ALA A 1 98 ? 5.262 -10.895 8.539 1.00 63.84 98 ALA A C 1
ATOM 747 O O . ALA A 1 98 ? 4.207 -11.125 9.135 1.00 63.84 98 ALA A O 1
ATOM 748 N N . THR A 1 99 ? 6.291 -10.303 9.141 1.00 60.31 99 THR A N 1
ATOM 749 C CA . THR A 1 99 ? 6.289 -9.793 10.520 1.00 60.31 99 THR A CA 1
ATOM 750 C C . THR A 1 99 ? 5.628 -8.416 10.602 1.00 60.31 99 THR A C 1
ATOM 752 O O . THR A 1 99 ? 6.068 -7.527 11.330 1.00 60.31 99 THR A O 1
ATOM 755 N N . MET A 1 100 ? 4.543 -8.217 9.849 1.00 67.44 100 MET A N 1
ATOM 756 C CA . MET A 1 100 ? 3.755 -7.000 9.975 1.00 67.44 100 MET A CA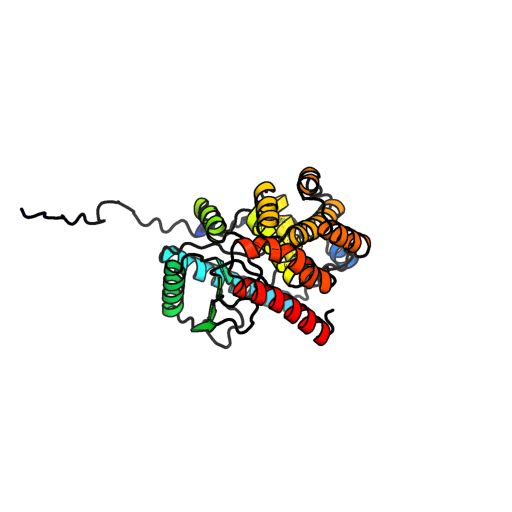 1
ATOM 757 C C . MET A 1 100 ? 3.116 -6.953 11.348 1.00 67.44 100 MET A C 1
ATOM 759 O O . MET A 1 100 ? 2.433 -7.879 11.780 1.00 67.44 100 MET A O 1
ATOM 763 N N . SER A 1 101 ? 3.378 -5.870 12.055 1.00 70.75 101 SER A N 1
ATOM 764 C CA . SER A 1 101 ? 3.072 -5.786 13.474 1.00 70.75 101 SER A CA 1
ATOM 765 C C . SER A 1 101 ? 1.793 -4.971 13.711 1.00 70.75 101 SER A C 1
ATOM 767 O O . SER A 1 101 ? 1.064 -5.223 14.671 1.00 70.75 101 SER A O 1
ATOM 769 N N . ASP A 1 102 ? 1.496 -4.057 12.794 1.00 86.81 102 ASP A N 1
ATOM 770 C CA . ASP A 1 102 ? 0.372 -3.134 12.750 1.00 86.81 102 ASP A CA 1
ATOM 771 C C . ASP A 1 102 ? -0.852 -3.678 11.993 1.00 86.81 102 ASP A C 1
ATOM 773 O O . ASP A 1 102 ? -0.812 -4.703 11.301 1.00 86.81 102 ASP A O 1
ATOM 777 N N . VAL A 1 103 ? -1.976 -2.992 12.206 1.00 90.50 103 VAL A N 1
ATOM 778 C CA . VAL A 1 103 ? -3.242 -3.172 11.487 1.00 90.50 103 VAL A CA 1
ATOM 779 C C . VAL A 1 103 ? -3.560 -1.859 10.774 1.00 90.50 103 VAL A C 1
ATOM 781 O O . VAL A 1 103 ? -3.996 -0.915 11.428 1.00 90.50 103 VAL A O 1
ATOM 784 N N . ASP A 1 104 ? -3.342 -1.784 9.461 1.00 93.75 104 ASP A N 1
ATOM 785 C CA . ASP A 1 104 ? -3.659 -0.599 8.656 1.00 93.75 104 ASP A CA 1
ATOM 786 C C . ASP A 1 104 ? -5.098 -0.657 8.114 1.00 93.75 104 ASP A C 1
ATOM 788 O O . ASP A 1 104 ? -5.494 -1.599 7.420 1.00 93.75 104 ASP A O 1
ATOM 792 N N . LEU A 1 105 ? -5.880 0.386 8.390 1.00 95.81 105 LEU A N 1
ATOM 793 C CA . LEU A 1 105 ? -7.285 0.502 8.005 1.00 95.81 105 LEU A CA 1
ATOM 794 C C . LEU A 1 105 ? -7.532 1.808 7.252 1.00 95.81 105 LEU A C 1
ATOM 796 O O . LEU A 1 105 ? -7.265 2.887 7.776 1.00 95.81 105 LEU A O 1
ATOM 800 N N . LEU A 1 106 ? -8.098 1.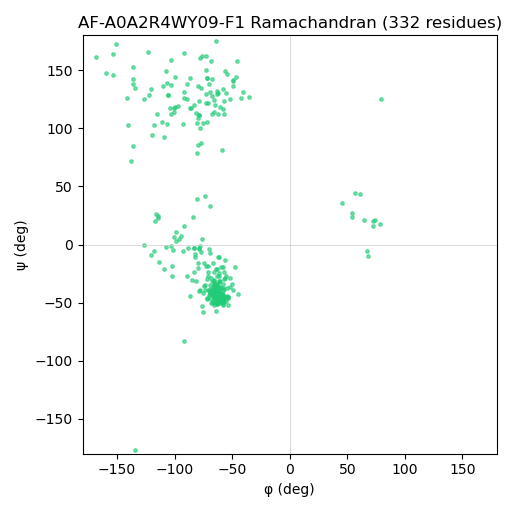721 6.052 1.00 96.81 106 LEU A N 1
ATOM 801 C CA . LEU A 1 106 ? -8.604 2.860 5.291 1.00 96.81 106 LEU A CA 1
ATOM 802 C C . LEU A 1 106 ? -10.043 3.159 5.708 1.00 96.81 106 LEU A C 1
ATOM 804 O O . LEU A 1 106 ? -10.919 2.317 5.517 1.00 96.81 106 LEU A O 1
ATOM 808 N N . VAL A 1 107 ? -10.287 4.347 6.257 1.00 97.19 107 VAL A N 1
ATOM 809 C CA . VAL A 1 107 ? -11.597 4.802 6.747 1.00 97.19 107 VAL A CA 1
ATOM 810 C C . VAL A 1 107 ? -11.824 6.248 6.279 1.00 97.19 107 VAL A C 1
ATOM 812 O O . VAL A 1 107 ? -11.496 7.185 7.006 1.00 97.19 107 VAL A O 1
ATOM 815 N N . PRO A 1 108 ? -12.335 6.476 5.057 1.00 95.88 108 PRO A N 1
ATOM 816 C CA . PRO A 1 108 ? -12.383 7.808 4.453 1.00 95.88 108 PRO A CA 1
ATOM 817 C C . PRO A 1 108 ? -13.442 8.734 5.058 1.00 95.88 108 PRO A C 1
ATOM 819 O O . PRO A 1 108 ? -13.180 9.927 5.212 1.00 95.88 108 PRO A O 1
ATOM 822 N N . ASP A 1 109 ? -14.602 8.208 5.469 1.00 96.12 109 ASP A N 1
ATOM 823 C CA . ASP A 1 109 ? -15.672 9.025 6.054 1.00 96.12 109 ASP A CA 1
ATOM 824 C C . ASP A 1 109 ? -15.289 9.486 7.480 1.00 96.12 109 ASP A C 1
ATOM 826 O O . ASP A 1 109 ? -15.068 8.652 8.365 1.00 96.12 109 ASP A O 1
ATOM 830 N N . PRO A 1 110 ? -15.245 10.803 7.763 1.00 95.31 110 PRO A N 1
ATOM 831 C CA . PRO A 1 110 ? -14.953 11.324 9.099 1.00 95.31 110 PRO A CA 1
ATOM 832 C C . PRO A 1 110 ? -15.899 10.833 10.207 1.00 95.31 110 PRO A C 1
ATOM 834 O O . PRO A 1 110 ? -15.496 10.741 11.369 1.00 95.31 110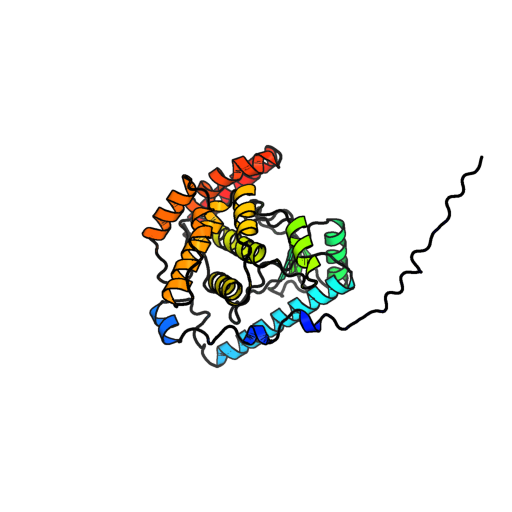 PRO A O 1
ATOM 837 N N . ARG A 1 111 ? -17.163 10.535 9.884 1.00 96.75 111 ARG A N 1
ATOM 838 C CA . ARG A 1 111 ? -18.137 9.981 10.837 1.00 96.75 111 ARG A CA 1
ATOM 839 C C . ARG A 1 111 ? -17.770 8.552 11.212 1.00 96.75 111 ARG A C 1
ATOM 841 O O . ARG A 1 111 ? -17.804 8.216 12.396 1.00 96.75 111 ARG A O 1
ATOM 848 N N . GLU A 1 112 ? -17.356 7.763 10.227 1.00 96.81 112 GLU A N 1
ATOM 849 C CA . GLU A 1 112 ? -16.869 6.396 10.416 1.00 96.81 112 GLU A CA 1
ATOM 850 C C . GLU A 1 112 ? -15.544 6.379 11.182 1.00 96.81 112 GLU A C 1
ATOM 852 O O . GLU A 1 112 ? -15.381 5.593 12.110 1.00 96.81 112 GLU A O 1
ATOM 857 N N . GLN A 1 113 ? -14.634 7.320 10.907 1.00 95.56 113 GLN A N 1
ATOM 858 C CA . GLN A 1 113 ? -13.404 7.499 11.695 1.00 95.56 113 GLN A CA 1
ATOM 859 C C . GLN A 1 113 ? -13.716 7.767 13.171 1.00 95.56 113 GLN A C 1
ATOM 861 O O . GLN A 1 113 ? -13.120 7.160 14.062 1.00 95.56 113 GLN A O 1
ATOM 866 N N . ALA A 1 114 ? -14.664 8.668 13.446 1.00 95.38 114 ALA A N 1
ATOM 867 C CA . ALA A 1 114 ? -15.082 8.976 14.809 1.00 95.38 114 ALA A CA 1
ATOM 868 C C . ALA A 1 114 ? -15.771 7.779 15.484 1.00 95.38 114 ALA A C 1
ATOM 870 O O . ALA A 1 114 ? -15.598 7.560 16.684 1.00 95.38 114 ALA A O 1
ATOM 871 N N . LEU A 1 115 ? -16.546 6.989 14.738 1.00 97.25 115 LEU A N 1
ATOM 872 C CA . LEU A 1 115 ? -17.152 5.760 15.240 1.00 97.25 115 LEU A CA 1
ATOM 873 C C . LEU A 1 115 ? -16.092 4.700 15.563 1.00 97.25 115 LEU A C 1
ATOM 875 O O . LEU A 1 115 ? -16.067 4.230 16.698 1.00 97.25 115 LEU A O 1
ATOM 879 N N . ALA A 1 116 ? -15.170 4.423 14.641 1.00 96.75 116 ALA A N 1
ATOM 880 C CA . ALA A 1 116 ? -14.041 3.518 14.844 1.00 96.75 116 ALA A CA 1
ATOM 881 C C . ALA A 1 116 ? -13.210 3.912 16.073 1.00 96.75 116 ALA A C 1
ATOM 883 O O . ALA A 1 116 ? -12.905 3.074 16.921 1.00 96.75 116 ALA A O 1
ATOM 884 N N . ALA A 1 117 ? -12.909 5.206 16.224 1.00 95.38 117 ALA A N 1
ATOM 885 C CA . ALA A 1 117 ? -12.191 5.714 17.386 1.00 95.38 117 ALA A CA 1
ATOM 886 C C . ALA A 1 117 ? -12.965 5.490 18.697 1.00 95.38 117 ALA A C 1
ATOM 888 O O . ALA A 1 117 ? -12.379 5.069 19.688 1.00 95.38 117 ALA A O 1
ATOM 889 N N . ARG A 1 118 ? -14.285 5.716 18.729 1.00 96.75 118 ARG A N 1
ATOM 890 C CA . ARG A 1 118 ? -15.097 5.456 19.935 1.00 96.75 118 ARG A CA 1
ATOM 891 C C . ARG A 1 118 ? -15.133 3.975 20.307 1.00 96.75 118 ARG A C 1
ATOM 893 O O . ARG A 1 118 ? -15.025 3.658 21.487 1.00 96.75 118 ARG A O 1
ATOM 900 N N . VAL A 1 119 ? -15.273 3.095 19.319 1.00 97.38 119 VAL A N 1
ATOM 901 C CA . VAL A 1 119 ? -15.309 1.638 19.519 1.00 97.38 119 VAL A CA 1
ATOM 902 C C . VAL A 1 119 ? -13.980 1.149 20.087 1.00 97.38 119 VAL A C 1
ATOM 904 O O . VAL A 1 119 ? -13.949 0.498 21.126 1.00 97.38 119 VAL A O 1
ATOM 907 N N . LEU A 1 120 ? -12.865 1.543 19.471 1.00 96.25 120 LEU A N 1
ATOM 908 C CA . LEU A 1 120 ? -11.534 1.188 19.962 1.00 96.25 120 LEU A CA 1
ATOM 909 C C . LEU A 1 120 ? -11.250 1.808 21.344 1.00 96.25 120 LEU A C 1
ATOM 911 O O . LEU A 1 120 ? -10.659 1.151 22.197 1.00 96.25 120 LEU A O 1
ATOM 915 N N . ALA A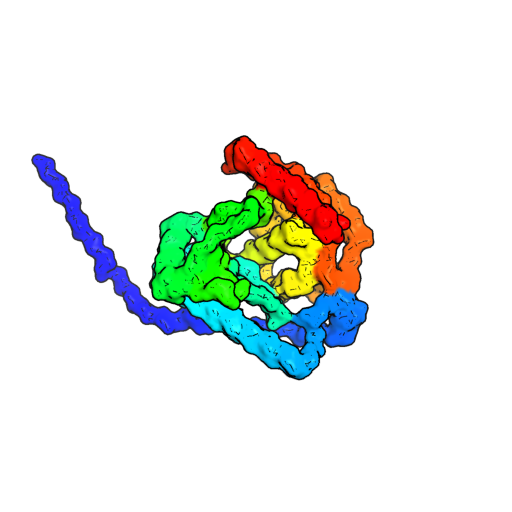 1 121 ? -11.707 3.035 21.617 1.00 96.19 121 ALA A N 1
ATOM 916 C CA . ALA A 1 121 ? -11.573 3.651 22.941 1.00 96.19 121 ALA A CA 1
ATOM 917 C C . ALA A 1 121 ? -12.300 2.851 24.034 1.00 96.19 121 ALA A C 1
ATOM 919 O O . ALA A 1 121 ? -11.759 2.671 25.125 1.00 96.19 121 ALA A O 1
ATOM 920 N N . ALA A 1 122 ? -13.509 2.356 23.742 1.00 96.81 122 ALA A N 1
ATOM 921 C CA . ALA A 1 122 ? -14.277 1.519 24.666 1.00 96.81 122 ALA A CA 1
ATOM 922 C C . ALA A 1 122 ? -13.547 0.206 25.006 1.00 96.81 122 ALA A C 1
ATOM 924 O O . ALA A 1 122 ? -13.684 -0.311 26.111 1.00 96.81 122 ALA A O 1
ATOM 925 N N . GLU A 1 123 ? -12.697 -0.264 24.093 1.00 95.75 123 GLU A N 1
ATOM 926 C CA . GLU A 1 123 ? -11.858 -1.460 24.214 1.00 95.75 123 GLU A CA 1
ATOM 927 C C . GLU A 1 123 ? -10.457 -1.185 24.791 1.00 95.75 123 GLU A C 1
ATOM 929 O O . GLU A 1 123 ? -9.540 -2.011 24.676 1.00 95.75 123 GLU A O 1
ATOM 934 N N . GLY A 1 124 ? -10.276 -0.009 25.401 1.00 94.44 124 GLY A N 1
ATOM 935 C CA . GLY A 1 124 ? -9.055 0.382 26.103 1.00 94.44 124 GLY A CA 1
ATOM 936 C C . GLY A 1 124 ? -7.907 0.822 25.195 1.00 94.44 124 GLY A C 1
ATOM 937 O O . GLY A 1 124 ? -6.760 0.832 25.639 1.00 94.44 124 GLY A O 1
ATOM 938 N N . PHE A 1 125 ? -8.168 1.164 23.929 1.00 94.88 125 PHE A N 1
ATOM 939 C CA . PHE A 1 125 ? -7.145 1.760 23.071 1.00 94.88 125 PHE A CA 1
ATOM 940 C C . PHE A 1 125 ? -6.981 3.260 23.355 1.00 94.88 125 PHE A C 1
ATOM 942 O O . PHE A 1 125 ? -7.946 4.016 23.450 1.00 94.88 125 PHE A O 1
ATOM 949 N N . GLU A 1 126 ? -5.730 3.701 23.414 1.00 93.62 126 GLU A N 1
ATOM 950 C CA . GLU A 1 126 ? -5.323 5.099 23.483 1.00 93.62 126 GLU A CA 1
ATOM 951 C C . GLU A 1 126 ? -4.886 5.604 22.106 1.00 93.62 126 GLU A C 1
ATOM 953 O O . GLU A 1 126 ? -4.254 4.874 21.335 1.00 93.62 126 GLU A O 1
ATOM 958 N N . PHE A 1 127 ? -5.185 6.870 21.809 1.00 91.88 127 PHE A N 1
ATOM 959 C CA . PHE A 1 127 ? -4.977 7.464 20.490 1.00 91.88 127 PHE A CA 1
ATOM 960 C C . PHE A 1 127 ? -3.796 8.424 20.464 1.00 91.88 127 PHE A C 1
ATOM 962 O O . PHE A 1 127 ? -3.615 9.257 21.352 1.00 91.88 127 PHE A O 1
ATOM 969 N N . TYR A 1 128 ? -3.033 8.348 19.380 1.00 87.88 128 TYR A N 1
ATOM 970 C CA . TYR A 1 128 ? -1.839 9.141 19.154 1.00 87.88 128 TYR A CA 1
ATOM 971 C C . TYR A 1 128 ? -1.853 9.695 17.730 1.00 87.88 128 TYR A C 1
ATOM 973 O O . TYR A 1 128 ? -2.114 8.978 16.763 1.00 87.88 128 TYR A O 1
ATOM 981 N N . GLY A 1 129 ? -1.535 10.981 17.590 1.00 79.00 129 GLY A N 1
ATOM 982 C CA . GLY A 1 129 ? -1.260 11.563 16.281 1.00 79.00 129 GLY A CA 1
ATOM 983 C C . GLY A 1 129 ? 0.068 11.042 15.737 1.00 79.00 129 GLY A C 1
ATOM 984 O O . GLY A 1 129 ? 1.057 10.953 16.476 1.00 79.00 129 GLY A O 1
ATOM 985 N N . PHE A 1 130 ? 0.115 10.721 14.445 1.00 75.19 130 PHE A N 1
ATOM 986 C CA . PHE A 1 130 ? 1.371 10.345 13.810 1.00 75.19 130 PHE A CA 1
ATOM 987 C C . PHE A 1 130 ? 2.340 11.536 13.815 1.00 75.19 130 PHE A C 1
ATOM 989 O O . PHE A 1 130 ? 2.050 12.605 13.282 1.00 75.19 130 PHE A O 1
ATOM 996 N N . ARG A 1 131 ? 3.503 11.366 1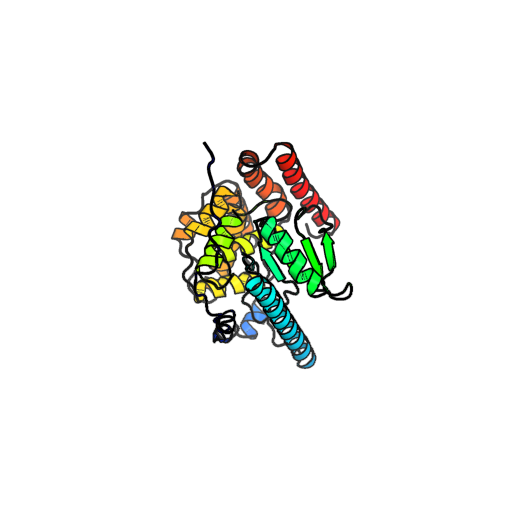4.455 1.00 61.84 131 ARG A N 1
ATOM 997 C CA . ARG A 1 131 ? 4.457 12.465 14.695 1.00 61.84 131 ARG A CA 1
ATOM 998 C C . ARG A 1 131 ? 5.208 12.916 13.442 1.00 61.84 131 ARG A C 1
ATOM 1000 O O . ARG A 1 131 ? 5.770 14.009 13.440 1.00 61.84 131 ARG A O 1
ATOM 1007 N N . LEU A 1 132 ? 5.248 12.096 12.392 1.00 62.81 132 LEU A N 1
ATOM 1008 C CA . LEU A 1 132 ? 5.960 12.447 11.167 1.00 62.81 132 LEU A CA 1
ATOM 1009 C C . LEU A 1 132 ? 5.031 13.191 10.210 1.00 62.81 132 LEU A C 1
ATOM 1011 O O . LEU A 1 132 ? 3.895 12.788 9.963 1.00 62.81 132 LEU A O 1
ATOM 1015 N N . LEU A 1 133 ? 5.571 14.239 9.584 1.00 64.56 133 LEU A N 1
ATOM 1016 C CA . LEU A 1 133 ? 4.888 15.037 8.561 1.00 64.56 133 LEU A CA 1
ATOM 1017 C C . LEU A 1 133 ? 4.375 14.203 7.371 1.00 64.56 133 LEU A C 1
ATOM 1019 O O . LEU A 1 133 ? 3.577 14.719 6.593 1.00 64.56 133 LEU A O 1
ATOM 1023 N N . ALA A 1 134 ? 4.818 12.949 7.242 1.00 65.19 134 ALA A N 1
ATOM 1024 C CA . ALA A 1 134 ? 4.481 12.028 6.167 1.00 65.19 134 ALA A CA 1
ATOM 1025 C C . ALA A 1 134 ? 3.001 11.598 6.133 1.00 65.19 134 ALA A C 1
ATOM 1027 O O . ALA A 1 134 ? 2.489 11.389 5.036 1.00 65.19 134 ALA A O 1
ATOM 1028 N N . HIS A 1 135 ? 2.312 11.514 7.282 1.00 76.25 135 HIS A N 1
ATOM 1029 C CA . HIS A 1 135 ? 0.886 11.136 7.357 1.00 76.25 135 HIS A CA 1
ATOM 1030 C C . HIS A 1 135 ? 0.129 12.025 8.354 1.00 76.25 135 HIS A C 1
ATOM 1032 O O . HIS A 1 135 ? -0.237 11.574 9.439 1.00 76.25 135 HIS A O 1
ATOM 1038 N N . PRO A 1 136 ? -0.108 13.305 8.024 1.00 75.94 136 PRO A N 1
ATOM 1039 C CA . PRO A 1 136 ? -0.599 14.290 8.988 1.00 75.94 136 PRO A CA 1
ATOM 1040 C C . PRO A 1 136 ? -1.999 13.988 9.536 1.00 75.94 136 PRO A C 1
ATOM 1042 O O . PRO A 1 136 ? -2.361 14.513 10.584 1.00 75.94 136 PRO A O 1
ATOM 1045 N N . ARG A 1 137 ? -2.790 13.173 8.830 1.00 83.88 137 ARG A N 1
ATOM 1046 C CA . ARG A 1 137 ? -4.162 12.826 9.218 1.00 83.88 137 ARG A CA 1
ATOM 1047 C C . ARG A 1 137 ? -4.306 11.390 9.735 1.00 83.88 137 ARG A C 1
ATOM 1049 O O . ARG A 1 137 ? -5.403 11.010 10.122 1.00 83.88 137 ARG A O 1
ATOM 1056 N N . LYS A 1 138 ? -3.224 10.599 9.747 1.00 90.44 138 LYS A N 1
ATOM 1057 C CA . LYS A 1 138 ? -3.249 9.233 10.281 1.00 90.44 138 LYS A CA 1
ATOM 1058 C C . LYS A 1 138 ? -3.410 9.274 11.795 1.00 90.44 138 LYS A C 1
ATOM 1060 O O . LYS A 1 138 ? -2.656 9.969 12.485 1.00 90.44 138 LYS A O 1
ATOM 1065 N N . VAL A 1 139 ? -4.344 8.479 12.298 1.00 91.12 139 VAL A N 1
ATOM 1066 C CA . VAL A 1 139 ? -4.548 8.266 13.729 1.00 91.12 139 VAL A CA 1
ATOM 1067 C C . VAL A 1 139 ? -4.023 6.883 14.087 1.00 91.12 139 VAL A C 1
ATOM 1069 O O . VAL A 1 139 ? -4.381 5.907 13.441 1.00 91.12 139 VAL A O 1
ATOM 1072 N N . MET A 1 140 ? -3.178 6.795 15.110 1.00 92.88 140 MET A N 1
ATOM 1073 C CA . MET A 1 140 ? -2.700 5.518 15.638 1.00 92.88 140 MET A CA 1
ATOM 1074 C C . MET A 1 140 ? -3.432 5.202 16.938 1.00 92.88 140 MET A C 1
ATOM 1076 O O . MET A 1 140 ? -3.561 6.082 17.790 1.00 92.88 140 MET A O 1
ATOM 1080 N N . ALA A 1 141 ? -3.845 3.956 17.127 1.00 93.62 141 ALA A N 1
ATOM 1081 C CA . ALA A 1 141 ? -4.468 3.468 18.349 1.00 93.62 141 ALA A CA 1
ATOM 1082 C C . ALA A 1 141 ? -3.647 2.317 18.949 1.00 93.62 141 ALA A C 1
ATOM 1084 O O . ALA A 1 141 ? -3.241 1.396 18.240 1.00 93.62 141 ALA A O 1
ATOM 1085 N N . LYS A 1 142 ? -3.389 2.349 20.262 1.00 92.12 142 LYS A N 1
ATOM 1086 C CA . LYS A 1 142 ? -2.633 1.307 20.985 1.00 92.12 142 LYS A CA 1
ATOM 1087 C C . LYS A 1 142 ? -3.305 0.965 22.309 1.00 92.12 142 LYS A C 1
ATOM 1089 O O . LYS A 1 142 ? -3.675 1.869 23.041 1.00 92.12 142 LYS A O 1
ATOM 1094 N N . ARG A 1 143 ? -3.381 -0.320 22.671 1.00 88.31 143 ARG A N 1
ATOM 1095 C CA . ARG A 1 143 ? -3.895 -0.752 23.992 1.00 88.31 143 ARG A CA 1
ATOM 1096 C C . ARG A 1 143 ? -2.961 -0.443 25.161 1.00 88.31 143 ARG A C 1
ATOM 1098 O O . ARG A 1 143 ? -3.387 -0.401 26.305 1.00 88.31 143 ARG A O 1
ATOM 1105 N N . SER A 1 144 ? -1.668 -0.298 24.894 1.00 82.88 144 SER A N 1
ATOM 1106 C CA . SER A 1 144 ? -0.668 0.032 25.905 1.00 82.88 144 SER A CA 1
ATOM 1107 C C . SER A 1 144 ? 0.510 0.744 25.246 1.00 82.88 144 SER A C 1
ATOM 1109 O O . SER A 1 144 ? 0.882 0.366 24.130 1.00 82.88 144 SER A O 1
ATOM 1111 N N . PRO A 1 145 ? 1.170 1.699 25.925 1.00 76.06 145 PRO A N 1
ATOM 1112 C CA . PRO A 1 145 ? 2.429 2.274 25.452 1.00 76.06 145 PRO A CA 1
ATOM 1113 C C . PRO A 1 145 ? 3.520 1.224 25.196 1.00 76.06 145 PRO A C 1
ATOM 1115 O O . PRO A 1 145 ? 4.375 1.425 24.335 1.00 76.06 145 PRO A O 1
ATOM 1118 N N . ALA A 1 146 ? 3.475 0.101 25.922 1.00 75.62 146 ALA A N 1
ATOM 1119 C CA . ALA A 1 146 ? 4.402 -1.016 25.764 1.00 75.62 146 ALA A CA 1
ATOM 1120 C C . ALA A 1 146 ? 4.027 -1.963 24.611 1.00 75.62 146 ALA A C 1
ATOM 1122 O O . ALA A 1 146 ? 4.812 -2.848 24.284 1.00 75.62 146 ALA A O 1
ATOM 1123 N N . ASP A 1 147 ? 2.851 -1.805 23.991 1.00 75.00 147 ASP A N 1
ATOM 1124 C CA . ASP A 1 147 ? 2.472 -2.585 22.817 1.00 75.00 147 ASP A CA 1
ATOM 1125 C C . ASP A 1 147 ? 3.122 -1.964 21.568 1.00 75.00 147 ASP A C 1
ATOM 1127 O O . ASP A 1 147 ? 2.778 -0.839 21.171 1.00 75.00 147 ASP A O 1
ATOM 1131 N N . PRO A 1 148 ? 4.065 -2.661 20.908 1.00 72.38 148 PRO A N 1
ATOM 1132 C CA . PRO A 1 148 ? 4.753 -2.099 19.749 1.00 72.38 148 PRO A CA 1
ATOM 1133 C C . PRO A 1 148 ? 3.845 -1.975 18.519 1.00 72.38 148 PRO A C 1
ATOM 1135 O O . PRO A 1 148 ? 4.265 -1.430 17.508 1.00 72.38 148 PRO A O 1
ATOM 1138 N N . ARG A 1 149 ? 2.601 -2.453 18.607 1.00 81.38 149 ARG A N 1
ATOM 1139 C CA . ARG A 1 149 ? 1.771 -2.824 17.468 1.00 81.38 149 ARG A CA 1
ATOM 1140 C C . ARG A 1 149 ? 0.483 -1.997 17.412 1.00 81.38 149 ARG A C 1
ATOM 1142 O O . ARG A 1 149 ? -0.481 -2.337 18.104 1.00 81.38 149 ARG A O 1
ATOM 1149 N N . PRO A 1 150 ? 0.479 -0.891 16.661 1.00 89.56 150 PRO A N 1
ATOM 1150 C CA . PRO A 1 150 ? -0.672 -0.007 16.564 1.00 89.56 150 PRO A CA 1
ATOM 1151 C C . PRO A 1 150 ? -1.758 -0.548 15.627 1.00 89.56 150 PRO A C 1
ATOM 1153 O O . PRO A 1 150 ? -1.508 -1.379 14.757 1.00 89.56 150 PRO A O 1
ATOM 1156 N N . VAL A 1 151 ? -2.966 -0.026 15.805 1.00 93.31 151 VAL A N 1
ATOM 1157 C CA . VAL A 1 151 ? -4.002 0.018 14.771 1.00 93.31 151 VAL A CA 1
ATOM 1158 C C . VAL A 1 151 ? -3.931 1.401 14.141 1.00 93.31 151 VAL A C 1
ATOM 1160 O O . VAL A 1 151 ? -4.100 2.404 14.834 1.00 93.31 151 VAL A O 1
ATOM 1163 N N . ASP A 1 152 ? -3.668 1.457 12.848 1.00 93.94 152 ASP A N 1
ATOM 1164 C CA . ASP A 1 152 ? -3.490 2.690 12.104 1.00 93.94 152 ASP A CA 1
ATOM 1165 C C . ASP A 1 152 ? -4.738 2.979 11.268 1.00 93.94 152 ASP A C 1
ATOM 1167 O O . ASP A 1 152 ? -5.092 2.225 10.366 1.00 93.94 152 ASP A O 1
ATOM 1171 N N . ILE A 1 153 ? -5.403 4.094 11.564 1.00 94.75 153 ILE A N 1
ATOM 1172 C CA . ILE A 1 153 ? -6.594 4.566 10.859 1.00 94.75 153 ILE A CA 1
ATOM 1173 C C . ILE A 1 153 ? -6.172 5.661 9.880 1.00 94.75 153 ILE A C 1
ATOM 1175 O O . ILE A 1 153 ? -5.732 6.750 10.270 1.00 94.75 153 ILE A O 1
ATOM 1179 N N . TYR A 1 154 ? -6.316 5.355 8.597 1.00 94.25 154 TYR A N 1
ATOM 1180 C CA . TYR A 1 154 ? -6.002 6.214 7.469 1.00 94.25 154 TYR A CA 1
ATOM 1181 C C . TYR A 1 154 ? -7.285 6.845 6.921 1.00 94.25 154 TYR A C 1
ATOM 1183 O O . TYR A 1 154 ? -8.133 6.124 6.404 1.00 94.25 154 TYR A O 1
ATOM 1191 N N . PRO A 1 155 ? -7.436 8.178 6.961 1.00 92.81 155 PRO A N 1
ATOM 1192 C CA . PRO A 1 155 ? -8.512 8.846 6.229 1.00 92.81 155 PRO A CA 1
ATOM 1193 C C . PRO A 1 155 ? -8.260 8.849 4.718 1.00 92.81 155 PRO A C 1
ATOM 1195 O O . PRO A 1 155 ? -9.192 8.815 3.930 1.00 92.81 155 PRO A O 1
ATOM 1198 N N . ASP A 1 156 ? -6.989 8.862 4.320 1.00 91.31 156 ASP A N 1
ATOM 1199 C CA . ASP A 1 156 ? -6.545 8.842 2.933 1.00 91.31 156 ASP A CA 1
ATOM 1200 C C . ASP A 1 156 ? -5.374 7.856 2.814 1.00 91.31 156 ASP A C 1
ATOM 1202 O O . ASP A 1 156 ? -4.506 7.812 3.696 1.00 91.31 156 ASP A O 1
ATOM 1206 N N . ALA A 1 157 ? -5.291 7.111 1.708 1.00 91.00 157 ALA A N 1
ATOM 1207 C CA . ALA A 1 157 ? -4.083 6.360 1.379 1.00 91.00 157 ALA A CA 1
ATOM 1208 C C . ALA A 1 157 ? -3.027 7.351 0.876 1.00 91.00 157 ALA A C 1
ATOM 1210 O O . ALA A 1 157 ? -3.115 7.889 -0.232 1.00 91.00 157 ALA A O 1
ATOM 1211 N N . MET A 1 158 ? -2.052 7.645 1.731 1.00 89.31 158 MET A N 1
ATOM 1212 C CA . MET A 1 158 ? -1.109 8.733 1.517 1.00 89.31 158 MET A CA 1
ATOM 1213 C C . MET A 1 158 ? 0.283 8.319 1.962 1.00 89.31 158 MET A C 1
ATOM 1215 O O . MET A 1 158 ? 0.443 7.971 3.125 1.00 89.31 158 MET A O 1
ATOM 1219 N N . TRP A 1 159 ? 1.293 8.438 1.098 1.00 88.31 159 TRP A N 1
ATOM 1220 C CA . TRP A 1 159 ? 2.687 8.099 1.397 1.00 88.31 159 TRP A CA 1
ATOM 1221 C C . TRP A 1 159 ? 3.584 9.333 1.346 1.00 88.31 159 TRP A C 1
ATOM 1223 O O . TRP A 1 159 ? 3.796 9.887 0.280 1.00 88.31 159 TRP A O 1
ATOM 1233 N N . ILE A 1 160 ? 4.132 9.792 2.478 1.00 81.12 160 ILE A N 1
ATOM 1234 C CA . ILE A 1 160 ? 4.979 11.008 2.506 1.00 81.12 160 ILE A CA 1
ATOM 1235 C C . ILE A 1 160 ? 4.216 12.230 1.940 1.00 81.12 160 ILE A C 1
ATOM 1237 O O . ILE A 1 160 ? 4.739 13.008 1.154 1.00 81.12 160 ILE A O 1
ATOM 1241 N N . ARG A 1 161 ? 2.951 12.403 2.345 1.00 79.00 161 ARG A N 1
ATOM 1242 C CA . ARG A 1 161 ? 1.986 13.387 1.800 1.00 79.00 161 ARG A CA 1
ATOM 1243 C C . ARG A 1 161 ? 1.510 13.182 0.358 1.00 79.00 161 ARG A C 1
ATOM 1245 O O . ARG A 1 161 ? 0.529 13.817 -0.023 1.00 79.00 161 ARG A O 1
ATOM 1252 N N . LYS A 1 162 ? 2.067 12.209 -0.362 1.00 85.88 162 LYS A N 1
ATOM 1253 C CA . LYS A 1 162 ? 1.596 11.779 -1.678 1.00 85.88 162 LYS A CA 1
ATOM 1254 C C . LYS A 1 162 ? 0.278 11.018 -1.548 1.00 85.88 162 LYS A C 1
ATOM 1256 O O . LYS A 1 162 ? 0.297 9.866 -1.121 1.00 85.88 162 LYS A O 1
ATOM 1261 N N . VAL A 1 163 ? -0.859 11.613 -1.903 1.00 88.56 163 VAL A N 1
ATOM 1262 C CA . VAL A 1 163 ? -2.128 10.862 -2.015 1.00 88.56 163 VAL A CA 1
ATOM 1263 C C . VAL A 1 163 ? -2.014 9.892 -3.185 1.00 88.56 163 VAL A C 1
ATOM 1265 O O . VAL A 1 163 ? -1.641 10.304 -4.284 1.00 88.56 163 VAL A O 1
ATOM 1268 N N . VAL A 1 164 ? -2.308 8.610 -2.959 1.00 91.62 164 VAL A N 1
ATOM 1269 C CA . VAL A 1 164 ? -2.102 7.578 -3.984 1.00 91.62 164 VAL A CA 1
ATOM 1270 C C . VAL A 1 164 ? -3.386 7.029 -4.584 1.00 91.62 164 VAL A C 1
ATOM 1272 O O . VAL A 1 164 ? -3.327 6.512 -5.693 1.00 91.62 164 VAL A O 1
ATOM 1275 N N . CYS A 1 165 ? -4.539 7.147 -3.931 1.00 92.88 165 CYS A N 1
ATOM 1276 C CA . CYS A 1 165 ? -5.802 6.673 -4.493 1.00 92.88 165 CYS A CA 1
ATOM 1277 C C . CYS A 1 165 ? -7.005 7.484 -4.003 1.00 92.88 165 CYS A C 1
ATOM 1279 O O . CYS A 1 165 ? -6.897 8.306 -3.093 1.00 92.88 165 CYS A O 1
ATOM 1281 N N . ASP A 1 166 ? -8.160 7.205 -4.605 1.00 93.31 166 ASP A N 1
ATOM 1282 C CA . ASP A 1 166 ? -9.467 7.589 -4.082 1.00 93.31 166 ASP A CA 1
ATOM 1283 C C . ASP A 1 166 ? -9.852 6.575 -2.999 1.00 93.31 166 ASP A C 1
ATOM 1285 O O . ASP A 1 166 ? -10.156 5.417 -3.298 1.00 93.31 166 ASP A O 1
ATOM 1289 N N . ALA A 1 167 ? -9.754 6.986 -1.736 1.00 94.56 167 ALA A N 1
ATOM 1290 C CA . ALA A 1 167 ? -9.981 6.099 -0.603 1.00 94.56 167 ALA A CA 1
ATOM 1291 C C . ALA A 1 167 ? -11.437 5.620 -0.507 1.00 94.56 167 ALA A C 1
ATOM 1293 O O . ALA A 1 167 ? -11.669 4.467 -0.148 1.00 94.56 167 ALA A O 1
ATOM 1294 N N . GLU A 1 168 ? -12.406 6.464 -0.877 1.00 95.44 168 GLU A N 1
ATOM 1295 C CA . GLU A 1 168 ? -13.829 6.107 -0.877 1.00 95.44 168 GLU A CA 1
ATOM 1296 C C . GLU A 1 168 ? -14.092 4.971 -1.859 1.00 95.44 168 GLU A C 1
ATOM 1298 O O . GLU A 1 168 ? -14.707 3.974 -1.491 1.00 95.44 168 GLU A O 1
ATOM 1303 N N . ARG A 1 169 ? -13.532 5.059 -3.070 1.00 95.06 169 ARG A N 1
ATOM 1304 C CA . ARG A 1 169 ? -13.680 4.007 -4.088 1.00 95.06 169 ARG A CA 1
ATOM 1305 C C . ARG A 1 169 ? -13.040 2.681 -3.693 1.00 95.06 169 ARG A C 1
ATOM 1307 O O . ARG A 1 169 ? -13.576 1.628 -4.033 1.00 95.06 169 ARG A O 1
ATOM 1314 N N . VAL A 1 170 ? -11.886 2.716 -3.022 1.00 95.81 170 VAL A N 1
ATOM 1315 C CA . VAL A 1 170 ? -11.231 1.494 -2.524 1.00 95.81 170 VAL A CA 1
ATOM 1316 C C . VAL A 1 170 ? -12.094 0.838 -1.447 1.00 95.81 170 VAL A C 1
ATOM 1318 O O . VAL A 1 170 ? -12.328 -0.367 -1.503 1.00 95.81 170 VAL A O 1
ATOM 1321 N N . VAL A 1 171 ? -12.613 1.627 -0.499 1.00 96.38 171 VAL A N 1
ATOM 1322 C CA . VAL A 1 171 ? -13.493 1.124 0.566 1.00 96.38 171 VAL A CA 1
ATOM 1323 C C . VAL A 1 171 ? -14.829 0.627 0.014 1.00 96.38 171 VAL A C 1
ATOM 1325 O O . VAL A 1 171 ? -15.303 -0.420 0.440 1.00 96.38 171 VAL A O 1
ATOM 1328 N N . GLU A 1 172 ? -15.420 1.315 -0.962 1.00 94.69 172 GLU A N 1
ATOM 1329 C CA . GLU A 1 172 ? -16.646 0.876 -1.635 1.00 94.69 172 GLU A CA 1
ATOM 1330 C C . GLU A 1 172 ? -16.472 -0.513 -2.265 1.00 94.69 172 GLU A C 1
ATOM 1332 O O . GLU A 1 172 ? -17.273 -1.408 -1.992 1.00 94.69 172 GLU A O 1
ATOM 1337 N N . ARG A 1 173 ? -15.394 -0.725 -3.036 1.00 93.44 173 ARG A N 1
ATOM 1338 C CA . ARG A 1 173 ? -15.085 -2.036 -3.629 1.00 93.44 173 ARG A CA 1
ATOM 1339 C C . ARG A 1 173 ? -14.831 -3.107 -2.569 1.00 93.44 173 ARG A C 1
ATOM 1341 O O . ARG A 1 173 ? -15.418 -4.177 -2.650 1.00 93.44 173 ARG A O 1
ATOM 1348 N N . ALA A 1 174 ? -14.037 -2.801 -1.543 1.00 91.38 174 ALA A N 1
ATOM 1349 C CA . ALA A 1 174 ? -13.743 -3.738 -0.454 1.00 91.38 174 ALA A CA 1
ATOM 1350 C C . ALA A 1 174 ? -14.995 -4.164 0.337 1.00 91.38 174 ALA A C 1
ATOM 1352 O O . ALA A 1 174 ? -15.071 -5.274 0.871 1.00 91.38 174 ALA A O 1
ATOM 1353 N N . ASN A 1 175 ? -15.982 -3.271 0.433 1.00 85.00 175 ASN A N 1
ATOM 1354 C CA . ASN A 1 175 ? -17.240 -3.523 1.126 1.00 85.00 175 ASN A CA 1
ATOM 1355 C C . ASN A 1 175 ? -18.240 -4.308 0.280 1.00 85.00 175 ASN A C 1
ATOM 1357 O O . ASN A 1 175 ? -19.026 -5.061 0.852 1.00 85.00 175 ASN A O 1
ATOM 1361 N N . ALA A 1 176 ? -18.220 -4.142 -1.046 1.00 82.38 176 ALA A N 1
ATOM 1362 C CA . ALA A 1 176 ? -19.101 -4.873 -1.955 1.00 82.38 176 ALA A CA 1
ATOM 1363 C C . ALA A 1 176 ? -18.923 -6.395 -1.822 1.00 82.38 176 ALA A C 1
ATOM 1365 O O . ALA A 1 176 ? -19.905 -7.134 -1.873 1.00 82.38 176 ALA A O 1
ATOM 1366 N N . ASP A 1 177 ? -17.694 -6.836 -1.551 1.00 71.31 177 ASP A N 1
ATOM 1367 C CA . ASP A 1 177 ? -17.354 -8.247 -1.362 1.00 71.31 177 ASP A CA 1
ATOM 1368 C C . ASP A 1 177 ? -17.517 -8.722 0.096 1.00 71.31 177 ASP A C 1
ATOM 1370 O O . ASP A 1 177 ? -17.298 -9.892 0.400 1.00 71.31 177 ASP A O 1
ATOM 1374 N N . GLY A 1 178 ? -17.870 -7.827 1.031 1.00 74.31 178 GLY A N 1
ATOM 1375 C CA . GLY A 1 178 ? -18.055 -8.123 2.461 1.00 74.31 178 GLY A CA 1
ATOM 1376 C C . GLY A 1 178 ? -16.774 -8.485 3.229 1.00 74.31 178 GLY A C 1
ATOM 1377 O O . GLY A 1 178 ? -16.786 -8.535 4.457 1.00 74.31 178 GLY A O 1
ATOM 1378 N N . GLN A 1 179 ? -15.658 -8.692 2.527 1.00 72.94 179 GLN A N 1
ATOM 1379 C CA . GLN A 1 179 ? -14.385 -9.132 3.101 1.00 72.94 179 GLN A CA 1
ATOM 1380 C C . GLN A 1 179 ? -13.561 -7.997 3.716 1.00 72.94 179 GLN A C 1
ATOM 1382 O O . GLN A 1 179 ? -12.550 -8.262 4.366 1.00 72.94 179 GLN A O 1
ATOM 1387 N N . ARG A 1 180 ? -13.947 -6.731 3.485 1.00 88.12 180 ARG A N 1
ATOM 1388 C CA . ARG A 1 180 ? -13.208 -5.536 3.943 1.00 88.12 180 ARG A CA 1
ATOM 1389 C C . ARG A 1 180 ? -11.737 -5.544 3.509 1.00 88.12 180 ARG A C 1
ATOM 1391 O O . ARG A 1 180 ? -10.902 -4.904 4.141 1.00 88.12 180 ARG A O 1
ATOM 1398 N N . THR A 1 181 ? -11.417 -6.266 2.439 1.00 90.25 181 THR A N 1
ATOM 1399 C CA . THR A 1 181 ? -10.082 -6.356 1.840 1.00 90.25 181 THR A CA 1
ATOM 1400 C C . THR A 1 181 ? -10.130 -5.636 0.493 1.00 90.25 181 THR A C 1
ATOM 1402 O O . THR A 1 181 ? -11.123 -5.793 -0.220 1.00 90.25 181 THR A O 1
ATOM 1405 N N . PRO A 1 182 ? -9.129 -4.813 0.138 1.00 93.50 182 PRO A N 1
ATOM 1406 C CA . PRO A 1 182 ? -9.069 -4.177 -1.168 1.00 93.50 182 PRO A CA 1
ATOM 1407 C C . PRO A 1 182 ? -9.166 -5.208 -2.292 1.00 93.50 182 PRO A C 1
ATOM 1409 O O . PRO A 1 182 ? -8.643 -6.316 -2.176 1.00 93.50 182 PRO A O 1
ATOM 1412 N N . ALA A 1 183 ? -9.784 -4.818 -3.406 1.00 94.56 183 ALA A N 1
ATOM 1413 C CA . ALA A 1 183 ? -9.746 -5.634 -4.611 1.00 94.56 183 ALA A CA 1
ATOM 1414 C C . ALA A 1 183 ? -8.278 -5.899 -5.023 1.00 94.56 183 ALA A C 1
ATOM 1416 O O . ALA A 1 183 ? -7.436 -5.015 -4.834 1.00 94.56 183 ALA A O 1
ATOM 1417 N N . PRO A 1 184 ? -7.953 -7.042 -5.657 1.00 95.31 184 PRO A N 1
ATOM 1418 C CA . PRO A 1 184 ? -6.584 -7.427 -6.031 1.00 95.31 184 PRO A CA 1
ATOM 1419 C C . PRO A 1 184 ? -5.732 -6.329 -6.666 1.00 95.31 184 PRO A C 1
ATOM 1421 O O . PRO A 1 184 ? -4.560 -6.158 -6.335 1.00 95.31 184 PRO A O 1
ATOM 1424 N N . ALA A 1 185 ? -6.330 -5.563 -7.580 1.00 96.81 185 ALA A N 1
ATOM 1425 C CA . ALA A 1 185 ? -5.657 -4.470 -8.268 1.00 96.81 185 ALA A CA 1
ATOM 1426 C C . ALA A 1 185 ? -5.342 -3.285 -7.339 1.00 96.81 185 ALA A C 1
ATOM 1428 O O . ALA A 1 185 ? -4.273 -2.686 -7.461 1.00 96.81 185 ALA A O 1
ATOM 1429 N N . ASP A 1 186 ? -6.249 -2.960 -6.413 1.00 97.06 186 ASP A N 1
ATOM 1430 C CA . ASP A 1 186 ? -6.033 -1.918 -5.410 1.00 97.06 186 ASP A CA 1
ATOM 1431 C C . ASP A 1 186 ? -4.966 -2.348 -4.402 1.00 97.06 186 ASP A C 1
ATOM 1433 O O . ASP A 1 186 ? -4.089 -1.550 -4.081 1.00 97.06 186 ASP 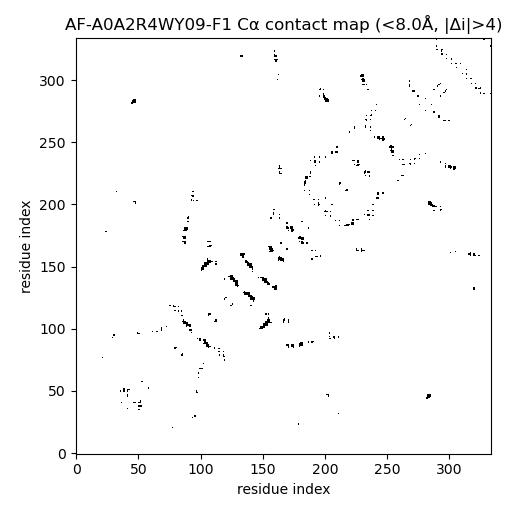A O 1
ATOM 1437 N N . ASP A 1 187 ? -4.999 -3.603 -3.943 1.00 96.12 187 ASP A N 1
ATOM 1438 C CA . ASP A 1 187 ? -4.042 -4.131 -2.962 1.00 96.12 187 ASP A CA 1
ATOM 1439 C C . ASP A 1 187 ? -2.610 -4.124 -3.522 1.00 96.12 187 ASP A C 1
ATOM 1441 O O . ASP A 1 187 ? -1.708 -3.500 -2.955 1.00 96.12 187 ASP A O 1
ATOM 1445 N N . LEU A 1 188 ? -2.424 -4.682 -4.729 1.00 96.75 188 LEU A N 1
ATOM 1446 C CA . LEU A 1 188 ? -1.156 -4.624 -5.467 1.00 96.75 188 LEU A CA 1
ATOM 1447 C C . LEU A 1 188 ? -0.653 -3.188 -5.632 1.00 96.75 188 LEU A C 1
ATOM 1449 O O . LEU A 1 188 ? 0.526 -2.904 -5.417 1.00 96.75 188 LEU A O 1
ATOM 1453 N N . TYR A 1 189 ? -1.537 -2.270 -6.020 1.00 97.94 189 TYR A N 1
ATOM 1454 C CA . TYR A 1 189 ? -1.183 -0.872 -6.227 1.00 97.94 189 TYR A CA 1
ATOM 1455 C C . TYR A 1 189 ? -0.793 -0.160 -4.920 1.00 97.94 189 TYR A C 1
ATOM 1457 O O . TYR A 1 189 ? 0.190 0.593 -4.882 1.00 97.94 189 TYR A O 1
ATOM 1465 N N . LEU A 1 190 ? -1.526 -0.401 -3.831 1.00 97.25 190 LEU A N 1
ATOM 1466 C CA . LEU A 1 190 ? -1.233 0.162 -2.514 1.00 97.25 190 LEU A CA 1
ATOM 1467 C C . LEU A 1 190 ? 0.113 -0.345 -1.988 1.00 97.25 190 LEU A C 1
ATOM 1469 O O . LEU A 1 190 ? 0.910 0.464 -1.510 1.00 97.25 190 LEU A O 1
ATOM 1473 N N . VAL A 1 191 ? 0.412 -1.637 -2.147 1.00 96.31 191 VAL A N 1
ATOM 1474 C CA . VAL A 1 191 ? 1.714 -2.214 -1.780 1.00 96.31 191 VAL A CA 1
ATOM 1475 C C . VAL A 1 191 ? 2.837 -1.670 -2.663 1.00 96.31 191 VAL A C 1
ATOM 1477 O O . VAL A 1 191 ? 3.860 -1.231 -2.138 1.00 96.31 191 VAL A O 1
ATOM 1480 N N . ALA A 1 192 ? 2.640 -1.596 -3.982 1.00 97.50 192 ALA A N 1
ATOM 1481 C CA . ALA A 1 192 ? 3.630 -1.040 -4.905 1.00 97.50 192 ALA A CA 1
ATOM 1482 C C . ALA A 1 192 ? 4.001 0.405 -4.545 1.00 97.50 192 ALA A C 1
ATOM 1484 O O . ALA A 1 192 ? 5.177 0.761 -4.452 1.00 97.50 192 ALA A O 1
ATOM 1485 N N . THR A 1 193 ? 2.996 1.250 -4.306 1.00 96.25 193 THR A N 1
ATOM 1486 C CA . THR A 1 193 ? 3.213 2.657 -3.949 1.00 96.25 193 THR A CA 1
ATOM 1487 C C . THR A 1 193 ? 3.816 2.828 -2.559 1.00 96.25 193 THR A C 1
ATOM 1489 O O . THR A 1 193 ? 4.650 3.718 -2.368 1.00 96.25 193 THR A O 1
ATOM 1492 N N . HIS A 1 194 ? 3.452 1.962 -1.613 1.00 94.12 194 HIS A N 1
ATOM 1493 C CA . HIS A 1 194 ? 4.028 1.933 -0.276 1.00 94.12 194 HIS A CA 1
ATOM 1494 C C . HIS A 1 194 ? 5.517 1.579 -0.304 1.00 94.12 194 HIS A C 1
ATOM 1496 O O . HIS A 1 194 ? 6.340 2.392 0.122 1.00 94.12 194 HIS A O 1
ATOM 1502 N N . ALA A 1 195 ? 5.869 0.423 -0.870 1.00 93.19 195 ALA A N 1
ATOM 1503 C CA . ALA A 1 195 ? 7.246 -0.052 -0.993 1.00 93.19 195 ALA A CA 1
ATOM 1504 C C . ALA A 1 195 ? 8.137 0.998 -1.677 1.00 93.19 195 ALA A C 1
ATOM 1506 O O . ALA A 1 195 ? 9.218 1.363 -1.202 1.00 93.19 195 ALA A O 1
ATOM 1507 N N . TYR A 1 196 ? 7.627 1.588 -2.763 1.00 94.12 196 TYR A N 1
ATOM 1508 C CA . TYR A 1 196 ? 8.319 2.654 -3.475 1.00 94.12 196 TYR A CA 1
ATOM 1509 C C . TYR A 1 196 ? 8.611 3.856 -2.572 1.00 94.12 196 TYR A C 1
ATOM 1511 O O . TYR A 1 196 ? 9.746 4.325 -2.526 1.00 94.12 196 TYR A O 1
ATOM 1519 N N . SER A 1 197 ? 7.631 4.310 -1.785 1.00 90.62 197 SER A N 1
ATOM 1520 C CA . SER A 1 197 ? 7.812 5.420 -0.839 1.00 90.62 197 SER A CA 1
ATOM 1521 C C . SER A 1 197 ? 8.874 5.133 0.235 1.00 90.62 197 SER A C 1
ATOM 1523 O O . SER A 1 197 ? 9.608 6.038 0.636 1.00 90.62 197 SER A O 1
ATOM 1525 N N . HIS A 1 198 ? 9.036 3.865 0.625 1.00 89.00 198 HIS A N 1
ATOM 1526 C CA . HIS A 1 198 ? 10.080 3.415 1.548 1.00 89.00 198 HIS A CA 1
ATOM 1527 C C . HIS A 1 198 ? 11.464 3.260 0.903 1.00 89.00 198 HIS A C 1
ATOM 1529 O O . HIS A 1 198 ? 12.452 3.045 1.605 1.00 89.00 198 HIS A O 1
ATOM 1535 N N . CYS A 1 199 ? 11.564 3.484 -0.410 1.00 91.69 199 CYS A N 1
ATOM 1536 C CA . CYS A 1 199 ? 12.767 3.293 -1.216 1.00 91.69 199 CYS A CA 1
ATOM 1537 C C . CYS A 1 199 ? 13.231 1.830 -1.303 1.00 91.69 199 CYS A C 1
ATOM 1539 O O . CYS A 1 199 ? 14.375 1.577 -1.681 1.00 91.69 199 CYS A O 1
ATOM 1541 N N . SER A 1 200 ? 12.345 0.864 -1.048 1.00 92.88 200 SER A N 1
ATOM 1542 C CA . SER A 1 200 ? 12.673 -0.547 -1.223 1.00 92.88 200 SER A CA 1
ATOM 1543 C C . SER A 1 200 ? 11.448 -1.446 -1.357 1.00 92.88 200 SER A C 1
ATOM 1545 O O . SER A 1 200 ? 10.454 -1.200 -0.688 1.00 92.88 200 SER A O 1
ATOM 1547 N N . ILE A 1 201 ? 11.555 -2.528 -2.132 1.00 93.12 201 ILE A N 1
ATOM 1548 C CA . ILE A 1 201 ? 10.599 -3.647 -2.106 1.00 93.12 201 ILE A CA 1
ATOM 1549 C C . ILE A 1 201 ? 11.195 -4.771 -1.262 1.00 93.12 201 ILE A C 1
ATOM 1551 O O . ILE A 1 201 ? 12.255 -5.306 -1.597 1.00 93.12 201 ILE A O 1
ATOM 1555 N N . THR A 1 202 ? 10.529 -5.128 -0.169 1.00 90.62 202 THR A N 1
ATOM 1556 C CA . THR A 1 202 ? 10.868 -6.309 0.638 1.00 90.62 202 THR A CA 1
ATOM 1557 C C . THR A 1 202 ? 10.405 -7.592 -0.047 1.00 90.62 202 THR A C 1
ATOM 1559 O O . THR A 1 202 ? 9.557 -7.573 -0.942 1.00 90.62 202 THR A O 1
ATOM 1562 N N . PHE A 1 203 ? 10.949 -8.739 0.365 1.00 86.94 203 PHE A N 1
ATOM 1563 C CA . PHE A 1 203 ? 10.492 -10.008 -0.195 1.00 86.94 203 PHE A CA 1
ATOM 1564 C C . PHE A 1 203 ? 9.026 -10.281 0.172 1.00 86.94 203 PHE A C 1
ATOM 1566 O O . PHE A 1 203 ? 8.265 -10.746 -0.671 1.00 86.94 203 PHE A O 1
ATOM 1573 N N . ALA A 1 204 ? 8.606 -9.942 1.396 1.00 85.38 204 ALA A N 1
ATOM 1574 C CA . ALA A 1 204 ? 7.217 -10.075 1.825 1.00 85.38 204 ALA A CA 1
ATOM 1575 C C . ALA A 1 204 ? 6.250 -9.266 0.938 1.00 85.38 204 ALA A C 1
ATOM 1577 O O . ALA A 1 204 ? 5.214 -9.784 0.526 1.00 85.38 204 ALA A O 1
ATOM 1578 N N . GLU A 1 205 ? 6.603 -8.027 0.587 1.00 92.00 205 GLU A N 1
ATOM 1579 C CA . GLU A 1 205 ? 5.798 -7.201 -0.324 1.00 92.00 205 GLU A CA 1
ATOM 1580 C C . GLU A 1 205 ? 5.749 -7.781 -1.741 1.00 92.00 205 GLU A C 1
ATOM 1582 O O . GLU A 1 205 ? 4.691 -7.766 -2.367 1.00 92.00 205 GLU A O 1
ATOM 1587 N N . LEU A 1 206 ? 6.860 -8.318 -2.254 1.00 93.38 206 LEU A N 1
ATOM 1588 C CA . LEU A 1 206 ? 6.880 -8.991 -3.555 1.00 93.38 206 LEU A CA 1
ATOM 1589 C C . LEU A 1 206 ? 6.025 -10.266 -3.550 1.00 93.38 206 LEU A C 1
ATOM 1591 O O . LEU A 1 206 ? 5.201 -10.467 -4.438 1.00 93.38 206 LEU A O 1
ATOM 1595 N N . TYR A 1 207 ? 6.222 -11.133 -2.558 1.00 90.62 207 TYR A N 1
ATOM 1596 C CA . TYR A 1 207 ? 5.553 -12.430 -2.485 1.00 90.62 207 TYR A CA 1
ATOM 1597 C C . TYR A 1 207 ? 4.053 -12.289 -2.237 1.00 90.62 207 TYR A C 1
ATOM 1599 O O . TYR A 1 207 ? 3.269 -13.098 -2.721 1.00 90.62 207 TYR A O 1
ATOM 1607 N N . HIS A 1 208 ? 3.628 -11.224 -1.558 1.00 91.19 208 HIS A N 1
ATOM 1608 C CA . HIS A 1 208 ? 2.221 -10.853 -1.509 1.00 91.19 208 HIS A CA 1
ATOM 1609 C C . HIS A 1 208 ? 1.651 -10.582 -2.909 1.00 91.19 208 HIS A C 1
ATOM 1611 O O . HIS A 1 208 ? 0.569 -11.074 -3.224 1.00 91.19 208 HIS A O 1
ATOM 1617 N N . GLY A 1 209 ? 2.392 -9.875 -3.768 1.00 94.94 209 GLY A N 1
ATOM 1618 C CA . GLY A 1 209 ? 1.973 -9.650 -5.148 1.00 94.94 209 GLY A CA 1
ATOM 1619 C C . GLY A 1 209 ? 1.931 -10.929 -5.983 1.00 94.94 209 GLY A C 1
ATOM 1620 O O . GLY A 1 209 ? 0.989 -11.126 -6.746 1.00 94.94 209 GLY A O 1
ATOM 1621 N N . VAL A 1 210 ? 2.893 -11.833 -5.780 1.00 93.88 210 VAL A N 1
ATOM 1622 C CA . VAL A 1 210 ? 2.870 -13.181 -6.375 1.00 93.88 210 VAL A CA 1
ATOM 1623 C C . VAL A 1 210 ? 1.618 -13.941 -5.940 1.00 93.88 210 VAL A C 1
ATOM 1625 O O . VAL A 1 210 ? 0.906 -14.465 -6.788 1.00 93.88 210 VAL A O 1
ATOM 1628 N N . ALA A 1 211 ? 1.308 -13.950 -4.639 1.00 91.50 211 ALA A N 1
ATOM 1629 C CA . ALA A 1 211 ? 0.122 -14.620 -4.116 1.00 91.50 211 ALA A CA 1
ATOM 1630 C C . ALA A 1 211 ? -1.165 -14.075 -4.751 1.00 91.50 211 ALA A C 1
ATOM 1632 O O . ALA A 1 211 ? -2.013 -14.861 -5.149 1.00 91.50 211 ALA A O 1
ATOM 1633 N N . ILE A 1 212 ? -1.290 -12.752 -4.906 1.00 93.56 212 ILE A N 1
ATOM 1634 C CA . ILE A 1 212 ? -2.442 -12.143 -5.586 1.00 93.56 212 ILE A CA 1
ATOM 1635 C C . ILE A 1 212 ? -2.546 -12.617 -7.043 1.00 93.56 212 ILE A C 1
ATOM 1637 O O . ILE A 1 212 ? -3.627 -13.009 -7.473 1.00 93.56 212 ILE A O 1
ATOM 1641 N N . VAL A 1 213 ? -1.444 -12.587 -7.800 1.00 94.62 213 VAL A N 1
ATOM 1642 C CA . VAL A 1 213 ? -1.444 -12.979 -9.221 1.00 94.62 213 VAL A CA 1
ATOM 1643 C C . VAL A 1 213 ? -1.759 -14.465 -9.406 1.00 94.62 213 VAL A C 1
ATOM 1645 O O . VAL A 1 213 ? -2.451 -14.821 -10.358 1.00 94.62 213 VAL A O 1
ATOM 1648 N N . ASP A 1 214 ? -1.283 -15.322 -8.503 1.00 90.19 214 ASP A N 1
ATOM 1649 C CA . ASP A 1 214 ? -1.483 -16.769 -8.591 1.00 90.19 214 ASP A CA 1
ATOM 1650 C C . ASP A 1 214 ? -2.909 -17.198 -8.220 1.00 90.19 214 ASP A C 1
ATOM 1652 O O . ASP A 1 214 ? -3.426 -18.165 -8.783 1.00 90.19 214 ASP A O 1
ATOM 1656 N N . THR A 1 215 ? -3.542 -16.524 -7.253 1.00 87.81 215 THR A N 1
ATOM 1657 C CA . THR A 1 215 ? -4.833 -16.970 -6.705 1.00 87.81 215 THR A CA 1
ATOM 1658 C C . THR A 1 215 ? -6.030 -16.191 -7.226 1.00 87.81 215 THR A C 1
ATOM 1660 O O . THR A 1 215 ? -7.157 -16.664 -7.091 1.00 87.81 215 THR A O 1
ATOM 1663 N N . GLU A 1 216 ? -5.827 -15.002 -7.797 1.00 88.56 216 GLU A N 1
ATOM 1664 C CA . GLU A 1 216 ? -6.919 -14.089 -8.127 1.00 88.56 216 GLU A CA 1
ATOM 1665 C C . GLU A 1 216 ? -6.795 -13.445 -9.506 1.00 88.56 216 GLU A C 1
ATOM 1667 O O . GLU A 1 216 ? -5.718 -13.230 -10.059 1.00 88.56 216 GLU A O 1
ATOM 1672 N N . SER A 1 217 ? -7.946 -13.085 -10.075 1.00 92.31 217 SER A N 1
ATOM 1673 C CA . SER A 1 217 ? -7.990 -12.320 -11.315 1.00 92.31 217 SER A CA 1
ATOM 1674 C C . SER A 1 217 ? -7.729 -10.841 -11.038 1.00 92.31 217 SER A C 1
ATOM 1676 O O . SER A 1 217 ? -8.573 -10.149 -10.466 1.00 92.31 217 SER A O 1
ATOM 1678 N N . VAL A 1 218 ? -6.583 -10.337 -11.491 1.00 96.38 218 VAL A N 1
ATOM 1679 C CA . VAL A 1 218 ? -6.231 -8.919 -11.352 1.00 96.38 218 VAL A CA 1
ATOM 1680 C C . VAL A 1 218 ? -6.811 -8.100 -12.508 1.00 96.38 218 VAL A C 1
ATOM 1682 O O . VAL A 1 218 ? -6.420 -8.273 -13.667 1.00 96.38 218 VAL A O 1
ATOM 1685 N N . ASP A 1 219 ? -7.698 -7.152 -12.194 1.00 96.69 219 ASP A N 1
ATOM 1686 C CA . ASP A 1 219 ? -8.092 -6.101 -13.138 1.00 96.69 219 ASP A CA 1
ATOM 1687 C C . ASP A 1 219 ? -7.029 -4.994 -13.185 1.00 96.69 219 ASP A C 1
ATOM 1689 O O . ASP A 1 219 ? -7.094 -3.967 -12.504 1.00 96.69 219 ASP A O 1
ATOM 1693 N N . TRP A 1 220 ? -6.016 -5.213 -14.022 1.00 97.31 220 TRP A N 1
ATOM 1694 C CA . TRP A 1 220 ? -4.891 -4.296 -14.195 1.00 97.31 220 TRP A CA 1
ATOM 1695 C C . TRP A 1 220 ? -5.298 -2.877 -14.610 1.00 97.31 220 TRP A C 1
ATOM 1697 O O . TRP A 1 220 ? -4.544 -1.936 -14.349 1.00 97.31 220 TRP A O 1
ATOM 1707 N N . ALA A 1 221 ? -6.468 -2.691 -15.235 1.00 97.31 221 ALA A N 1
ATOM 1708 C CA . ALA A 1 221 ? -6.919 -1.367 -15.649 1.00 97.31 221 ALA A CA 1
ATOM 1709 C C . ALA A 1 221 ? -7.163 -0.454 -14.438 1.00 97.31 221 ALA A C 1
ATOM 1711 O O . ALA A 1 221 ? -6.829 0.730 -14.502 1.00 97.31 221 ALA A O 1
ATOM 1712 N N . ILE A 1 222 ? -7.657 -1.006 -13.323 1.00 96.75 222 ILE A N 1
ATOM 1713 C CA . ILE A 1 222 ? -7.883 -0.267 -12.072 1.00 96.75 222 ILE A CA 1
ATOM 1714 C C . ILE A 1 222 ? -6.553 0.258 -11.515 1.00 96.75 222 ILE A C 1
ATOM 1716 O O . ILE A 1 222 ? -6.421 1.457 -11.263 1.00 96.75 222 ILE A O 1
ATOM 1720 N N . ALA A 1 223 ? -5.545 -0.613 -11.387 1.00 97.19 223 ALA A N 1
ATOM 1721 C CA . ALA A 1 223 ? -4.229 -0.243 -10.860 1.00 97.19 223 ALA A CA 1
ATOM 1722 C C . ALA A 1 223 ? -3.521 0.794 -11.748 1.00 97.19 223 ALA A C 1
ATOM 1724 O O . ALA A 1 223 ? -2.964 1.776 -11.253 1.00 97.19 223 ALA A O 1
ATOM 1725 N N . ILE A 1 224 ? -3.561 0.603 -13.073 1.00 97.75 224 ILE A N 1
ATOM 1726 C CA . ILE A 1 224 ? -2.948 1.529 -14.034 1.00 97.75 224 ILE A CA 1
ATOM 1727 C C . ILE A 1 224 ? -3.653 2.886 -14.005 1.00 97.75 224 ILE A C 1
ATOM 1729 O O . ILE A 1 224 ? -2.974 3.916 -14.022 1.00 97.75 224 ILE A O 1
ATOM 1733 N N . GLU A 1 225 ? -4.986 2.916 -13.954 1.00 96.00 225 GLU A N 1
ATOM 1734 C CA . GLU A 1 225 ? -5.726 4.176 -13.890 1.00 96.00 225 GLU A CA 1
ATOM 1735 C C . GLU A 1 225 ? -5.416 4.922 -12.593 1.00 96.00 225 GLU A C 1
ATOM 1737 O O . GLU A 1 225 ? -5.039 6.091 -12.659 1.00 96.00 225 GLU A O 1
ATOM 1742 N N . ALA A 1 226 ? -5.426 4.242 -11.440 1.00 94.75 226 ALA A N 1
ATOM 1743 C CA . ALA A 1 226 ? -5.011 4.838 -10.170 1.00 94.75 226 ALA A CA 1
ATOM 1744 C C . ALA A 1 226 ? -3.590 5.425 -10.266 1.00 94.75 226 ALA A C 1
ATOM 1746 O O . ALA A 1 226 ? -3.368 6.605 -9.977 1.00 94.75 226 ALA A O 1
ATOM 1747 N N . ALA A 1 227 ? -2.631 4.657 -10.789 1.00 95.81 227 ALA A N 1
ATOM 1748 C CA . ALA A 1 227 ? -1.264 5.130 -10.963 1.00 95.81 227 ALA A CA 1
ATOM 1749 C C . ALA A 1 227 ? -1.176 6.371 -11.869 1.00 95.81 227 ALA A C 1
ATOM 1751 O O . ALA A 1 227 ? -0.388 7.285 -11.612 1.00 95.81 227 ALA A O 1
ATOM 1752 N N . ARG A 1 228 ? -1.995 6.449 -12.923 1.00 93.81 228 ARG A N 1
ATOM 1753 C CA . ARG A 1 228 ? -2.039 7.601 -13.834 1.00 93.81 228 ARG A CA 1
ATOM 1754 C C . ARG A 1 228 ? -2.686 8.821 -13.196 1.00 93.81 228 ARG A C 1
ATOM 1756 O O . ARG A 1 228 ? -2.114 9.911 -13.315 1.00 93.81 228 ARG A O 1
ATOM 1763 N N . SER A 1 229 ? -3.839 8.647 -12.550 1.00 91.69 229 SER A N 1
ATOM 1764 C CA . SER A 1 229 ? -4.596 9.730 -11.919 1.00 91.69 229 SER A CA 1
ATOM 1765 C C . SER A 1 229 ? -3.783 10.388 -10.803 1.00 91.69 229 SER A C 1
ATOM 1767 O O . SER A 1 229 ? -3.739 11.613 -10.720 1.00 91.69 229 SER A O 1
ATOM 1769 N N . TYR A 1 230 ? -3.063 9.584 -10.014 1.00 91.44 230 TYR A N 1
ATOM 1770 C CA . TYR A 1 230 ? -2.311 10.046 -8.845 1.00 91.44 230 TYR A CA 1
ATOM 1771 C C . TYR A 1 230 ? -0.809 10.217 -9.099 1.00 91.44 230 TYR A C 1
ATOM 1773 O O . TYR A 1 230 ? -0.053 10.510 -8.180 1.00 91.44 230 TYR A O 1
ATOM 1781 N N . GLY A 1 231 ? -0.329 10.072 -10.338 1.00 92.69 231 GLY A N 1
ATOM 1782 C CA . GLY A 1 231 ? 1.091 10.275 -10.652 1.00 92.69 231 GLY A CA 1
ATOM 1783 C C . GLY A 1 231 ? 2.017 9.315 -9.904 1.00 92.69 231 GLY A C 1
ATOM 1784 O O . GLY A 1 231 ? 3.049 9.722 -9.371 1.00 92.69 231 GLY A O 1
ATOM 1785 N N . CYS A 1 232 ? 1.626 8.048 -9.858 1.00 95.38 232 CYS A N 1
ATOM 1786 C CA . CYS A 1 232 ? 2.354 6.923 -9.274 1.00 95.38 232 CYS A CA 1
ATOM 1787 C C . CYS A 1 232 ? 2.714 5.863 -10.327 1.00 95.38 232 CYS A C 1
ATOM 1789 O O . CYS A 1 232 ? 2.938 4.703 -9.986 1.00 95.38 232 CYS A O 1
ATOM 1791 N N . VAL A 1 233 ? 2.730 6.237 -11.612 1.00 96.75 233 VAL A N 1
ATOM 1792 C CA . VAL A 1 233 ? 3.059 5.324 -12.721 1.00 96.75 233 VAL A CA 1
ATOM 1793 C C . VAL A 1 233 ? 4.436 4.695 -12.534 1.00 96.75 233 VAL A C 1
ATOM 1795 O O . VAL A 1 233 ? 4.624 3.524 -12.825 1.00 96.75 233 VAL A O 1
ATOM 1798 N N . ASP A 1 234 ? 5.388 5.468 -12.032 1.00 96.56 234 ASP A N 1
ATOM 1799 C CA . ASP A 1 234 ? 6.741 5.038 -11.709 1.00 96.56 234 ASP A CA 1
ATOM 1800 C C . ASP A 1 234 ? 6.789 3.966 -10.622 1.00 96.56 234 ASP A C 1
ATOM 1802 O O . ASP A 1 234 ? 7.459 2.953 -10.809 1.00 96.56 234 ASP A O 1
ATOM 1806 N N . ALA A 1 235 ? 6.038 4.159 -9.537 1.00 97.19 235 ALA A N 1
ATOM 1807 C CA . ALA A 1 235 ? 5.948 3.204 -8.440 1.00 97.19 235 ALA A CA 1
ATOM 1808 C C . ALA A 1 235 ? 5.341 1.870 -8.891 1.00 97.19 235 ALA A C 1
ATOM 1810 O O . ALA A 1 235 ? 5.937 0.816 -8.670 1.00 97.19 235 ALA A O 1
ATOM 1811 N N . LEU A 1 236 ? 4.190 1.922 -9.576 1.00 98.25 236 LEU A N 1
ATOM 1812 C CA . LEU A 1 236 ? 3.540 0.723 -10.106 1.00 98.25 236 LEU A CA 1
ATOM 1813 C C . LEU A 1 236 ? 4.450 0.016 -11.115 1.00 98.25 236 LEU A C 1
ATOM 1815 O O . LEU A 1 236 ? 4.682 -1.180 -10.999 1.00 98.25 236 LEU A O 1
ATOM 1819 N N . TYR A 1 237 ? 5.010 0.752 -12.075 1.00 98.44 237 TYR A N 1
ATOM 1820 C CA . TYR A 1 237 ? 5.860 0.177 -13.116 1.00 98.44 237 TYR A CA 1
ATOM 1821 C C . TYR A 1 237 ? 7.126 -0.472 -12.543 1.00 98.44 237 TYR A C 1
ATOM 1823 O O . TYR A 1 237 ? 7.467 -1.585 -12.930 1.00 98.44 237 TYR A O 1
ATOM 1831 N N . ALA A 1 238 ? 7.792 0.176 -11.581 1.00 97.88 238 ALA A N 1
ATOM 1832 C CA . ALA A 1 238 ? 8.967 -0.387 -10.923 1.00 97.88 238 ALA A CA 1
ATOM 1833 C C . ALA A 1 238 ? 8.642 -1.687 -10.173 1.00 97.88 238 ALA A C 1
ATOM 1835 O O . ALA A 1 238 ? 9.398 -2.651 -10.268 1.00 97.88 238 ALA A O 1
ATOM 1836 N N . TYR A 1 239 ? 7.511 -1.724 -9.463 1.00 98.31 239 TYR A N 1
ATOM 1837 C CA . TYR A 1 239 ? 7.052 -2.927 -8.775 1.00 98.31 239 TYR A CA 1
ATOM 1838 C C . TYR A 1 239 ? 6.718 -4.056 -9.757 1.00 98.31 239 TYR A C 1
ATOM 1840 O O . TYR A 1 239 ? 7.164 -5.182 -9.556 1.00 98.31 239 TYR A O 1
ATOM 1848 N N . LEU A 1 240 ? 6.017 -3.754 -10.856 1.00 98.25 240 LEU A N 1
ATOM 1849 C CA . LEU A 1 240 ? 5.671 -4.744 -11.879 1.00 98.25 240 LEU A CA 1
ATOM 1850 C C . LEU A 1 240 ? 6.898 -5.343 -12.567 1.00 98.25 240 LEU A C 1
ATOM 1852 O O . LEU A 1 240 ? 6.890 -6.536 -12.832 1.00 98.25 240 LEU A O 1
ATOM 1856 N N . LEU A 1 241 ? 7.957 -4.565 -12.816 1.00 98.00 241 LEU A N 1
ATOM 1857 C CA . LEU A 1 241 ? 9.212 -5.100 -13.363 1.00 98.00 241 LEU A CA 1
ATOM 1858 C C . LEU A 1 241 ? 9.872 -6.109 -12.411 1.00 98.00 241 LEU A C 1
ATOM 1860 O O . LEU A 1 241 ? 10.364 -7.147 -12.845 1.00 98.00 241 LEU A O 1
ATOM 1864 N N . VAL A 1 242 ? 9.875 -5.820 -11.105 1.00 97.00 242 VAL A N 1
ATOM 1865 C CA . VAL A 1 242 ? 10.421 -6.738 -10.091 1.00 97.00 242 VAL A CA 1
ATOM 1866 C C . VAL A 1 242 ? 9.544 -7.987 -9.953 1.00 97.00 242 VAL A C 1
ATOM 1868 O O . VAL A 1 242 ? 10.075 -9.093 -9.856 1.00 97.00 242 VAL A O 1
ATOM 1871 N N . LEU A 1 243 ? 8.218 -7.818 -9.978 1.00 96.81 243 LEU A N 1
ATOM 1872 C CA . LEU A 1 243 ? 7.251 -8.914 -9.956 1.00 96.81 243 LEU A CA 1
ATOM 1873 C C . LEU A 1 243 ? 7.394 -9.828 -11.173 1.00 96.81 243 LEU A C 1
ATOM 1875 O O . LEU A 1 243 ? 7.483 -11.042 -11.013 1.00 96.81 243 LEU A O 1
ATOM 1879 N N . ASP A 1 244 ? 7.478 -9.251 -12.366 1.00 96.81 244 ASP A N 1
ATOM 1880 C CA . ASP A 1 244 ? 7.632 -9.975 -13.624 1.00 96.81 244 ASP A CA 1
ATOM 1881 C C . ASP A 1 244 ? 8.930 -10.785 -13.692 1.00 96.81 244 ASP A C 1
ATOM 1883 O O . ASP A 1 244 ? 8.895 -11.971 -14.025 1.00 96.81 244 ASP A O 1
ATOM 1887 N N . GLU A 1 245 ? 10.062 -10.187 -13.301 1.00 94.25 245 GLU A N 1
ATOM 1888 C CA . GLU A 1 245 ? 11.348 -10.894 -13.253 1.00 94.25 245 GLU A CA 1
ATOM 1889 C C . GLU A 1 245 ? 11.268 -12.092 -12.299 1.00 94.25 245 GLU A C 1
ATOM 1891 O O . GLU A 1 245 ? 11.736 -13.179 -12.639 1.00 94.25 245 GLU A O 1
ATOM 1896 N N . TYR A 1 246 ? 10.631 -11.936 -11.131 1.00 91.62 246 TYR A N 1
ATOM 1897 C CA . TYR A 1 246 ? 10.468 -13.033 -10.177 1.00 91.62 246 TYR A CA 1
ATOM 1898 C C . TYR A 1 246 ? 9.542 -14.138 -10.702 1.00 91.62 246 TYR A C 1
ATOM 1900 O O . TYR A 1 246 ? 9.894 -15.320 -10.651 1.00 91.62 246 TYR A O 1
ATOM 1908 N N . LEU A 1 247 ? 8.366 -13.778 -11.221 1.00 91.50 247 LEU A N 1
ATOM 1909 C CA . LEU A 1 247 ? 7.407 -14.736 -11.779 1.00 91.50 247 LEU A CA 1
ATOM 1910 C C . LEU A 1 247 ? 8.020 -15.516 -12.950 1.00 91.50 247 LEU A C 1
ATOM 1912 O O . LEU A 1 247 ? 7.907 -16.741 -13.013 1.00 91.50 247 LEU A O 1
ATOM 1916 N N . THR A 1 248 ? 8.740 -14.828 -13.837 1.00 89.44 248 THR A N 1
ATOM 1917 C CA . THR A 1 248 ? 9.439 -15.443 -14.971 1.00 89.44 248 THR A CA 1
ATOM 1918 C C . THR A 1 248 ? 10.564 -16.363 -14.503 1.00 89.44 248 THR A C 1
ATOM 1920 O O . THR A 1 248 ? 10.633 -17.513 -14.938 1.00 89.44 248 THR A O 1
ATOM 1923 N N . ALA A 1 249 ? 11.412 -15.909 -13.574 1.00 85.75 249 ALA A N 1
ATOM 1924 C CA . ALA A 1 249 ? 12.516 -16.709 -13.038 1.00 85.75 249 ALA A CA 1
ATOM 1925 C C . ALA A 1 249 ? 12.042 -17.964 -12.283 1.00 85.75 249 ALA A C 1
ATOM 1927 O O . ALA A 1 249 ? 12.765 -18.958 -12.229 1.00 85.75 249 ALA A O 1
ATOM 1928 N N . THR A 1 250 ? 10.829 -17.934 -11.724 1.00 84.38 250 THR A N 1
ATOM 1929 C CA . THR A 1 250 ? 10.212 -19.064 -11.009 1.00 84.38 250 THR A CA 1
ATOM 1930 C C . THR A 1 250 ? 9.263 -19.900 -11.874 1.00 84.38 250 THR A C 1
ATOM 1932 O O . THR A 1 250 ? 8.645 -20.835 -11.369 1.00 84.38 250 THR A O 1
ATOM 1935 N N . GLY A 1 251 ? 9.151 -19.603 -13.175 1.00 84.88 251 GLY A N 1
ATOM 1936 C CA . GLY A 1 251 ? 8.327 -20.367 -14.116 1.00 84.88 251 GLY A CA 1
ATOM 1937 C C . GLY A 1 251 ? 6.812 -20.190 -13.947 1.00 84.88 251 GLY A C 1
ATOM 1938 O O . GLY A 1 251 ? 6.056 -20.993 -14.488 1.00 84.88 251 GLY A O 1
ATOM 1939 N N . ARG A 1 252 ? 6.358 -19.155 -13.225 1.00 86.44 252 ARG A N 1
ATOM 1940 C CA . ARG A 1 252 ? 4.932 -18.870 -12.952 1.00 86.44 252 ARG A CA 1
ATOM 1941 C C . ARG A 1 252 ? 4.221 -18.103 -14.075 1.00 86.44 252 ARG A C 1
ATOM 1943 O O . ARG A 1 252 ? 3.015 -17.910 -14.018 1.00 86.44 252 ARG A O 1
ATOM 1950 N N . GLY A 1 253 ? 4.955 -17.722 -15.121 1.00 88.75 253 GLY A N 1
ATOM 1951 C CA . GLY A 1 253 ? 4.461 -16.842 -16.179 1.00 88.75 253 GLY A CA 1
ATOM 1952 C C . GLY A 1 253 ? 4.502 -15.385 -15.723 1.00 88.75 253 GLY A C 1
ATOM 1953 O O . GLY A 1 253 ? 3.998 -15.047 -14.659 1.00 88.75 253 GLY A O 1
ATOM 1954 N N . GLY A 1 254 ? 5.162 -14.536 -16.507 1.00 92.62 254 GLY A N 1
ATOM 1955 C CA . GLY A 1 254 ? 5.347 -13.124 -16.183 1.00 92.62 254 GLY A CA 1
ATOM 1956 C C . GLY A 1 254 ? 4.045 -12.318 -16.113 1.00 92.62 254 GLY A C 1
ATOM 1957 O O . GLY A 1 254 ? 2.953 -12.795 -16.441 1.00 92.62 254 GLY A O 1
ATOM 1958 N N . VAL A 1 255 ? 4.174 -11.051 -15.725 1.00 96.56 255 VAL A N 1
ATOM 1959 C CA . VAL A 1 255 ? 3.087 -10.075 -15.838 1.00 96.56 255 VAL A CA 1
ATOM 1960 C C . VAL A 1 255 ? 2.750 -9.920 -17.330 1.00 96.56 255 VAL A C 1
ATOM 1962 O O . VAL A 1 255 ? 3.656 -9.706 -18.132 1.00 96.56 255 VAL A O 1
ATOM 1965 N N . PRO A 1 256 ? 1.471 -10.002 -17.751 1.00 96.81 256 PRO A N 1
ATOM 1966 C CA . PRO A 1 256 ? 1.138 -9.993 -19.175 1.00 96.81 256 PRO A CA 1
ATOM 1967 C C . PRO A 1 256 ? 1.648 -8.736 -19.898 1.00 96.81 256 PRO A C 1
ATOM 1969 O O . PRO A 1 256 ? 1.359 -7.628 -19.450 1.00 96.81 256 PRO A O 1
ATOM 1972 N N . ASP A 1 257 ? 2.282 -8.888 -21.067 1.00 97.25 257 ASP A N 1
ATOM 1973 C CA . ASP A 1 257 ? 2.867 -7.777 -21.851 1.00 97.25 257 ASP A CA 1
ATOM 1974 C C . ASP A 1 257 ? 1.907 -6.594 -22.053 1.00 97.25 257 ASP A C 1
ATOM 1976 O O . ASP A 1 257 ? 2.283 -5.431 -21.906 1.00 97.25 257 ASP A O 1
ATOM 1980 N N . ARG A 1 258 ? 0.617 -6.884 -22.279 1.00 97.62 258 ARG A N 1
ATOM 1981 C CA . ARG A 1 258 ? -0.443 -5.869 -22.424 1.00 97.62 258 ARG A CA 1
ATOM 1982 C C . ARG A 1 258 ? -0.543 -4.896 -21.239 1.00 97.62 258 ARG A C 1
ATOM 1984 O O . ARG A 1 258 ? -1.019 -3.777 -21.412 1.00 97.62 258 ARG A O 1
ATOM 1991 N N . VAL A 1 259 ? -0.142 -5.320 -20.038 1.00 97.62 259 VAL A N 1
ATOM 1992 C CA . VAL A 1 259 ? -0.107 -4.486 -18.826 1.00 97.62 259 VAL A CA 1
ATOM 1993 C C . VAL A 1 259 ? 1.009 -3.453 -18.956 1.00 97.62 259 VAL A C 1
ATOM 1995 O O . VAL A 1 259 ? 0.774 -2.267 -18.736 1.00 97.62 259 VAL A O 1
ATOM 1998 N N . PHE A 1 260 ? 2.200 -3.876 -19.386 1.00 97.94 260 PHE A N 1
ATOM 1999 C CA . PHE A 1 260 ? 3.326 -2.980 -19.641 1.00 97.94 260 PHE A CA 1
ATOM 2000 C C . PHE A 1 260 ? 3.073 -2.044 -20.829 1.00 97.94 260 PHE A C 1
ATOM 2002 O O . PHE A 1 260 ? 3.449 -0.872 -20.770 1.00 97.94 260 PHE A O 1
ATOM 2009 N N . ASP A 1 261 ? 2.396 -2.522 -21.874 1.00 97.06 261 ASP A N 1
ATOM 2010 C CA . ASP A 1 261 ? 2.016 -1.709 -23.037 1.00 97.06 261 ASP A CA 1
ATOM 2011 C C . ASP A 1 261 ? 1.003 -0.613 -22.684 1.00 97.06 261 ASP A C 1
ATOM 2013 O O . ASP A 1 261 ? 1.034 0.484 -23.248 1.00 97.06 261 ASP A O 1
ATOM 2017 N N . ALA A 1 262 ? 0.116 -0.882 -21.723 1.00 97.25 262 ALA A N 1
ATOM 2018 C CA . ALA A 1 262 ? -0.869 0.082 -21.242 1.00 97.25 262 ALA A CA 1
ATOM 2019 C C . ALA A 1 262 ? -0.262 1.174 -20.338 1.00 97.25 262 ALA A C 1
ATOM 2021 O O . ALA A 1 262 ? -0.889 2.219 -20.122 1.00 97.25 262 ALA A O 1
ATOM 2022 N N . ILE A 1 263 ? 0.956 0.974 -19.821 1.00 96.25 263 ILE A N 1
ATOM 2023 C CA . ILE A 1 263 ? 1.642 1.952 -18.975 1.00 96.25 263 ILE A CA 1
ATOM 2024 C C . ILE A 1 263 ? 2.259 3.069 -19.840 1.00 96.25 263 ILE A C 1
ATOM 2026 O O . ILE A 1 263 ? 3.090 2.804 -20.713 1.00 96.25 263 ILE A O 1
ATOM 2030 N N . PRO A 1 264 ? 1.922 4.355 -19.597 1.00 90.50 264 PRO A N 1
ATOM 2031 C CA . PRO A 1 264 ? 2.417 5.452 -20.422 1.00 90.50 264 PRO A CA 1
ATOM 2032 C C . PRO A 1 264 ? 3.945 5.572 -20.409 1.00 90.50 264 PRO A C 1
ATOM 2034 O O . PRO A 1 264 ? 4.557 5.907 -19.389 1.00 90.50 264 PRO A O 1
ATOM 2037 N N . ARG A 1 265 ? 4.567 5.414 -21.582 1.00 93.56 265 ARG A N 1
ATOM 2038 C CA . ARG A 1 265 ? 6.002 5.659 -21.757 1.00 93.56 265 ARG A CA 1
ATOM 2039 C C . ARG A 1 265 ? 6.295 7.148 -21.604 1.00 93.56 265 ARG A C 1
ATOM 2041 O O . ARG A 1 265 ? 5.902 7.982 -22.415 1.00 93.56 265 ARG A O 1
ATOM 2048 N N . SER A 1 266 ? 7.006 7.495 -20.541 1.00 93.81 266 SER A N 1
ATOM 2049 C CA . SER A 1 266 ? 7.335 8.872 -20.181 1.00 93.81 266 SER A CA 1
ATOM 2050 C C . SER A 1 266 ? 8.809 8.986 -19.792 1.00 93.81 266 SER A C 1
ATOM 2052 O O . SER A 1 266 ? 9.592 8.048 -19.947 1.00 93.81 266 SER A O 1
ATOM 2054 N N . TRP A 1 267 ? 9.251 10.170 -19.370 1.00 95.94 267 TRP A N 1
ATOM 2055 C CA . TRP A 1 267 ? 10.626 10.337 -18.894 1.00 95.94 267 TRP A CA 1
ATOM 2056 C C . TRP A 1 267 ? 10.868 9.582 -17.576 1.00 95.94 267 TRP A C 1
ATOM 2058 O O . TRP A 1 267 ? 11.977 9.090 -17.379 1.00 95.94 267 TRP A O 1
ATOM 2068 N N . ILE A 1 268 ? 9.844 9.448 -16.717 1.00 95.25 268 ILE A N 1
ATOM 2069 C CA . ILE A 1 268 ? 9.973 8.779 -15.416 1.00 95.25 268 ILE A CA 1
ATOM 2070 C C . ILE A 1 268 ? 10.042 7.256 -15.574 1.00 95.25 268 ILE A C 1
ATOM 2072 O O . ILE A 1 268 ? 10.930 6.635 -15.000 1.00 95.25 268 ILE A O 1
ATOM 2076 N N . THR A 1 269 ? 9.230 6.652 -16.451 1.00 96.44 269 THR A N 1
ATOM 2077 C CA . THR A 1 269 ? 9.331 5.207 -16.738 1.00 96.44 269 THR A CA 1
ATOM 2078 C C . THR A 1 269 ? 10.680 4.862 -17.368 1.00 96.44 269 THR A C 1
ATOM 2080 O O . THR A 1 269 ? 11.287 3.872 -16.995 1.00 96.44 269 THR A O 1
ATOM 2083 N N . ARG A 1 270 ? 11.235 5.741 -18.218 1.00 96.94 270 ARG A N 1
ATOM 2084 C CA . ARG A 1 270 ? 12.602 5.596 -18.760 1.00 96.94 270 ARG A CA 1
ATOM 2085 C C . ARG A 1 270 ? 13.707 5.709 -17.706 1.00 96.94 270 ARG A C 1
ATOM 2087 O O . ARG A 1 270 ? 14.837 5.295 -17.963 1.00 96.94 270 ARG A O 1
ATOM 2094 N N . LEU A 1 271 ? 13.459 6.373 -16.577 1.00 96.62 271 LEU A N 1
ATOM 2095 C CA . LEU A 1 271 ? 14.399 6.383 -15.452 1.00 96.62 271 LEU A CA 1
ATOM 2096 C C . LEU A 1 271 ? 14.298 5.086 -14.656 1.00 96.62 271 LEU A C 1
ATOM 2098 O O . LEU A 1 271 ? 15.337 4.541 -14.295 1.00 96.62 271 LEU A O 1
ATOM 2102 N N . VAL A 1 272 ? 13.077 4.585 -14.454 1.00 97.38 272 VAL A N 1
ATOM 2103 C CA . VAL A 1 272 ? 12.834 3.270 -13.853 1.00 97.38 272 VAL A CA 1
ATOM 2104 C C . VAL A 1 272 ? 13.479 2.163 -14.691 1.00 97.38 272 VAL A C 1
ATOM 2106 O O . VAL A 1 272 ? 14.238 1.388 -14.126 1.00 97.38 272 VAL A O 1
ATOM 2109 N N . ASP A 1 273 ? 13.296 2.148 -16.017 1.00 97.38 273 ASP A N 1
ATOM 2110 C CA . ASP A 1 273 ? 13.940 1.181 -16.927 1.00 97.38 273 ASP A CA 1
ATOM 2111 C C . ASP A 1 273 ? 15.466 1.171 -16.736 1.00 97.38 273 ASP A C 1
ATOM 2113 O O . ASP A 1 273 ? 16.072 0.140 -16.457 1.00 97.38 273 ASP A O 1
ATOM 2117 N N . ARG A 1 274 ? 16.093 2.355 -16.789 1.00 96.62 274 ARG A N 1
ATOM 2118 C CA . ARG A 1 274 ? 17.548 2.505 -16.615 1.00 96.62 274 ARG A CA 1
ATOM 2119 C C . ARG A 1 274 ? 18.041 2.068 -15.240 1.00 96.62 274 ARG A C 1
ATOM 2121 O O . ARG A 1 274 ? 19.171 1.595 -15.126 1.00 96.62 274 ARG A O 1
ATOM 2128 N N . TRP A 1 275 ? 17.251 2.301 -14.193 1.00 95.56 275 TRP A N 1
ATOM 2129 C CA . TRP A 1 275 ? 17.555 1.787 -12.862 1.00 95.56 275 TRP A CA 1
ATOM 2130 C C . TRP A 1 275 ? 17.470 0.261 -12.863 1.00 95.56 275 TRP A C 1
ATOM 2132 O O . TRP A 1 275 ? 18.446 -0.393 -12.508 1.00 95.56 275 TRP A O 1
ATOM 2142 N N . PHE A 1 276 ? 16.361 -0.300 -13.337 1.00 95.81 276 PHE A N 1
ATOM 2143 C CA . PHE A 1 276 ? 16.100 -1.732 -13.312 1.00 95.81 276 PHE A CA 1
ATOM 2144 C C . PHE A 1 276 ? 17.133 -2.532 -14.118 1.00 95.81 276 PHE A C 1
ATOM 2146 O O . PHE A 1 276 ? 17.660 -3.525 -13.629 1.00 95.81 276 PHE A O 1
ATOM 2153 N N . GLU A 1 277 ? 17.524 -2.059 -15.304 1.00 94.44 277 GLU A N 1
ATOM 2154 C CA . GLU A 1 277 ? 18.574 -2.680 -16.125 1.00 94.44 277 GLU A CA 1
ATOM 2155 C C . GLU A 1 277 ? 19.925 -2.779 -15.399 1.00 94.44 277 GLU A C 1
ATOM 2157 O O . GLU A 1 277 ? 20.652 -3.762 -15.553 1.00 94.44 277 GLU A O 1
ATOM 2162 N N . ARG A 1 278 ? 20.273 -1.765 -14.598 1.00 90.94 278 ARG A N 1
ATOM 2163 C CA . ARG A 1 278 ? 21.540 -1.703 -13.846 1.00 90.94 278 ARG A CA 1
ATOM 2164 C C . ARG A 1 278 ? 21.474 -2.438 -12.516 1.00 90.94 278 ARG A C 1
ATOM 2166 O O . ARG A 1 278 ? 22.490 -2.940 -12.041 1.00 90.94 278 ARG A O 1
ATOM 2173 N N . SER A 1 279 ? 20.291 -2.461 -11.921 1.00 84.44 279 SER A N 1
ATOM 2174 C CA . SER A 1 279 ? 20.031 -2.912 -10.559 1.00 84.44 279 SER A CA 1
ATOM 2175 C C . SER A 1 279 ? 19.137 -4.146 -10.528 1.00 84.44 279 SER A C 1
ATOM 2177 O O . SER A 1 279 ? 18.450 -4.344 -9.528 1.00 84.44 279 SER A O 1
ATOM 2179 N N . ARG A 1 280 ? 19.142 -4.961 -11.599 1.00 81.25 280 ARG A N 1
ATOM 2180 C CA . ARG A 1 280 ? 18.343 -6.192 -11.683 1.00 81.25 280 ARG A CA 1
ATOM 2181 C C . ARG A 1 280 ? 18.405 -6.942 -10.347 1.00 81.25 280 ARG A C 1
ATOM 2183 O O . ARG A 1 280 ? 19.524 -7.175 -9.872 1.00 81.25 280 ARG A O 1
ATOM 2190 N N . PRO A 1 281 ? 17.256 -7.279 -9.735 1.00 79.44 281 PRO A N 1
ATOM 2191 C CA . PRO A 1 281 ? 17.210 -7.870 -8.404 1.00 79.44 281 PRO A CA 1
ATOM 2192 C C . PRO A 1 281 ? 18.120 -9.095 -8.288 1.00 79.44 281 PRO A C 1
ATOM 2194 O O . PRO A 1 281 ? 18.014 -10.036 -9.067 1.00 79.44 281 PRO A O 1
ATOM 2197 N N . ARG A 1 282 ? 19.029 -9.082 -7.308 1.00 76.31 282 ARG A N 1
ATOM 2198 C CA . ARG A 1 282 ? 19.887 -10.236 -6.960 1.00 76.31 282 ARG A CA 1
ATOM 2199 C C . ARG A 1 282 ? 19.710 -10.707 -5.519 1.00 76.31 282 ARG A C 1
ATOM 2201 O O . ARG A 1 282 ? 20.326 -11.689 -5.127 1.00 76.31 282 ARG A O 1
ATOM 2208 N N . SER A 1 283 ? 18.975 -9.938 -4.726 1.00 80.56 283 SER A N 1
ATOM 2209 C CA . SER A 1 283 ? 18.733 -10.135 -3.299 1.00 80.56 283 SER A CA 1
ATOM 2210 C C . SER A 1 283 ? 17.613 -9.196 -2.860 1.00 80.56 283 SER A C 1
ATOM 2212 O O . SER A 1 283 ? 17.364 -8.192 -3.534 1.00 80.56 283 SER A O 1
ATOM 2214 N N . PHE A 1 284 ? 16.996 -9.480 -1.713 1.00 81.75 284 PHE A N 1
ATOM 2215 C CA . PHE A 1 284 ? 16.034 -8.571 -1.083 1.00 81.75 284 PHE A CA 1
ATOM 2216 C C . PHE A 1 284 ? 16.628 -7.908 0.166 1.00 81.75 284 PHE A C 1
ATOM 2218 O O . PHE A 1 284 ? 17.459 -8.522 0.837 1.00 81.75 284 PHE A O 1
ATOM 2225 N N . PRO A 1 285 ? 16.199 -6.675 0.489 1.00 88.69 285 PRO A N 1
ATOM 2226 C CA . PRO A 1 285 ? 15.220 -5.879 -0.256 1.00 88.69 285 PRO A CA 1
ATOM 2227 C C . PRO A 1 285 ? 15.784 -5.316 -1.575 1.00 88.69 285 PRO A C 1
ATOM 2229 O O . PRO A 1 285 ? 16.980 -5.051 -1.694 1.00 88.69 285 PRO A O 1
ATOM 2232 N N . VAL A 1 286 ? 14.919 -5.128 -2.576 1.00 90.00 286 VAL A N 1
ATOM 2233 C CA . VAL A 1 286 ? 15.274 -4.431 -3.821 1.00 90.00 286 VAL A CA 1
ATOM 2234 C C . VAL A 1 286 ? 15.235 -2.938 -3.544 1.00 90.00 286 VAL A C 1
ATOM 2236 O O . VAL A 1 286 ? 14.163 -2.375 -3.348 1.00 90.00 286 VAL A O 1
ATOM 2239 N N . VAL A 1 287 ? 16.404 -2.303 -3.501 1.00 91.62 287 VAL A N 1
ATOM 2240 C CA . VAL A 1 287 ? 16.545 -0.897 -3.103 1.00 91.62 287 VAL A CA 1
ATOM 2241 C C . VAL A 1 287 ? 16.472 0.029 -4.317 1.00 91.62 287 VAL A C 1
ATOM 2243 O O . VAL A 1 287 ? 17.175 -0.156 -5.317 1.00 91.62 287 VAL A O 1
ATOM 2246 N N . PHE A 1 288 ? 15.642 1.063 -4.211 1.00 92.00 288 PHE A N 1
ATOM 2247 C CA . PHE A 1 288 ? 15.589 2.158 -5.173 1.00 92.00 288 PHE A CA 1
ATOM 2248 C C . PHE A 1 288 ? 16.615 3.231 -4.794 1.00 92.00 288 PHE A C 1
ATOM 2250 O O . PHE A 1 288 ? 16.772 3.533 -3.611 1.00 92.00 288 PHE A O 1
ATOM 2257 N N . PRO A 1 289 ? 17.274 3.886 -5.764 1.00 92.12 289 PRO A N 1
ATOM 2258 C CA . PRO A 1 289 ? 18.081 5.053 -5.455 1.00 92.12 289 PRO A CA 1
ATOM 2259 C C . PRO A 1 289 ? 17.165 6.148 -4.906 1.00 92.12 289 PRO A C 1
ATOM 2261 O O . PRO A 1 289 ? 16.161 6.478 -5.536 1.00 92.12 289 PRO A O 1
ATOM 2264 N N . THR A 1 290 ? 17.511 6.732 -3.757 1.00 90.44 290 THR A N 1
ATOM 2265 C CA . THR A 1 290 ? 16.600 7.607 -2.993 1.00 90.44 290 THR A CA 1
ATOM 2266 C C . THR A 1 290 ? 15.988 8.731 -3.835 1.00 90.44 290 THR A C 1
ATOM 2268 O O . THR A 1 290 ? 14.811 9.054 -3.675 1.00 90.44 290 THR A O 1
ATOM 2271 N N . TRP A 1 291 ? 16.741 9.313 -4.776 1.00 90.81 291 TRP A N 1
ATOM 2272 C CA . TRP A 1 291 ? 16.256 10.394 -5.646 1.00 90.81 291 TRP A CA 1
ATOM 2273 C C . TRP A 1 291 ? 15.068 9.991 -6.534 1.00 90.81 291 TRP A C 1
ATOM 2275 O O . TRP A 1 291 ? 14.308 10.864 -6.957 1.00 90.81 291 TRP A O 1
ATOM 2285 N N . LEU A 1 292 ? 14.909 8.698 -6.835 1.00 92.50 292 LEU A N 1
ATOM 2286 C CA . LEU A 1 292 ? 13.891 8.195 -7.750 1.00 92.50 292 LEU A CA 1
ATOM 2287 C C . LEU A 1 292 ? 12.498 8.215 -7.079 1.00 92.50 292 LEU A C 1
ATOM 2289 O O . LEU A 1 292 ? 11.652 8.979 -7.555 1.00 92.50 292 LEU A O 1
ATOM 2293 N N . PRO A 1 293 ? 12.261 7.548 -5.929 1.00 90.75 293 PRO A N 1
ATOM 2294 C CA . PRO A 1 293 ? 10.974 7.636 -5.237 1.00 90.75 293 PRO A CA 1
ATOM 2295 C C . PRO A 1 293 ? 10.679 8.972 -4.561 1.00 90.75 293 PRO A C 1
ATOM 2297 O O . PRO A 1 293 ? 9.522 9.259 -4.253 1.00 90.75 293 PRO A O 1
ATOM 2300 N N . THR A 1 294 ? 11.704 9.792 -4.321 1.00 89.00 294 THR A N 1
ATOM 2301 C CA . THR A 1 294 ? 11.534 11.118 -3.720 1.00 89.00 294 THR A CA 1
ATOM 2302 C C . THR A 1 294 ? 11.370 12.186 -4.798 1.00 89.00 294 THR A C 1
ATOM 2304 O O . THR A 1 294 ? 10.251 12.548 -5.142 1.00 89.00 294 THR A O 1
ATOM 2307 N N . MET A 1 295 ? 12.468 12.678 -5.364 1.00 87.06 295 MET A N 1
ATOM 2308 C CA . MET A 1 295 ? 12.489 13.866 -6.216 1.00 87.06 295 MET A CA 1
ATOM 2309 C C . MET A 1 295 ? 11.851 13.622 -7.586 1.00 87.06 295 MET A C 1
ATOM 2311 O O . MET A 1 295 ? 11.054 14.438 -8.046 1.00 87.06 295 MET A O 1
ATOM 2315 N N . ALA A 1 296 ? 12.178 12.511 -8.252 1.00 88.12 296 ALA A N 1
ATOM 2316 C CA . ALA A 1 296 ? 11.656 12.237 -9.591 1.00 88.12 296 ALA A CA 1
ATOM 2317 C C . ALA A 1 296 ? 10.148 11.922 -9.553 1.00 88.12 296 ALA A C 1
ATOM 2319 O O . ALA A 1 296 ? 9.376 12.495 -10.328 1.00 88.12 296 ALA A O 1
ATOM 2320 N N . SER A 1 297 ? 9.731 11.102 -8.586 1.00 88.00 297 SER A N 1
ATOM 2321 C CA . SER A 1 297 ? 8.324 10.850 -8.254 1.00 88.00 297 SER A CA 1
ATOM 2322 C C . SER A 1 297 ? 7.570 12.143 -7.929 1.00 88.00 297 SER A C 1
ATOM 2324 O O . SER A 1 297 ? 6.506 12.372 -8.498 1.00 88.00 297 SER A O 1
ATOM 2326 N N . ALA A 1 298 ? 8.135 13.052 -7.120 1.00 88.25 298 ALA A N 1
ATOM 2327 C CA . ALA A 1 298 ? 7.506 14.339 -6.797 1.00 88.25 298 ALA A CA 1
ATOM 2328 C C . ALA A 1 298 ? 7.233 15.185 -8.047 1.00 88.25 298 ALA A C 1
ATOM 2330 O O . ALA A 1 298 ? 6.123 15.674 -8.242 1.00 88.25 298 ALA A O 1
ATOM 2331 N N . VAL A 1 299 ? 8.220 15.322 -8.941 1.00 88.44 299 VAL A N 1
ATOM 2332 C CA . VAL A 1 299 ? 8.061 16.076 -10.200 1.00 88.44 299 VAL A CA 1
ATOM 2333 C C . VAL A 1 299 ? 6.976 15.460 -11.087 1.00 88.44 299 VAL A C 1
ATOM 2335 O O . VAL A 1 299 ? 6.281 16.174 -11.811 1.00 88.44 299 VAL A O 1
ATOM 2338 N N . HIS A 1 300 ? 6.807 14.138 -11.040 1.00 85.94 300 HIS A N 1
ATOM 2339 C CA . HIS A 1 300 ? 5.752 13.453 -11.777 1.00 85.94 300 HIS A CA 1
ATOM 2340 C C . HIS A 1 300 ? 4.367 13.581 -11.112 1.00 85.94 300 HIS A C 1
ATOM 2342 O O . HIS A 1 300 ? 3.360 13.750 -11.806 1.00 85.94 300 HIS A O 1
ATOM 2348 N N . HIS A 1 301 ? 4.317 13.515 -9.785 1.00 86.88 301 HIS A N 1
ATOM 2349 C CA . HIS A 1 301 ? 3.111 13.511 -8.964 1.00 86.88 301 HIS A CA 1
ATOM 2350 C C . HIS A 1 301 ? 2.470 14.888 -8.827 1.00 86.88 301 HIS A C 1
ATOM 2352 O O . HIS A 1 301 ? 1.292 15.067 -9.144 1.00 86.88 301 HIS A O 1
ATOM 2358 N N . VAL A 1 302 ? 3.264 15.871 -8.407 1.00 84.88 302 VAL A N 1
ATOM 2359 C CA . VAL A 1 302 ? 2.791 17.193 -7.991 1.00 84.88 302 VAL A CA 1
ATOM 2360 C C . VAL A 1 302 ? 1.915 17.863 -9.055 1.00 84.88 302 VAL A C 1
ATOM 2362 O O . VAL A 1 302 ? 0.833 18.317 -8.704 1.00 84.88 302 VAL A O 1
ATOM 2365 N N . PRO A 1 303 ? 2.247 17.874 -10.363 1.00 83.12 303 PRO A N 1
ATOM 2366 C CA . PRO A 1 303 ? 1.384 18.499 -11.371 1.00 83.12 303 PRO A CA 1
ATOM 2367 C C . PRO A 1 303 ? -0.007 17.862 -11.531 1.00 83.12 303 PRO A C 1
ATOM 2369 O O . PRO A 1 303 ? -0.905 18.496 -12.091 1.00 83.12 303 PRO A O 1
ATOM 2372 N N . ARG A 1 304 ? -0.183 16.605 -11.104 1.00 81.06 304 ARG A N 1
ATOM 2373 C CA . ARG A 1 304 ? -1.457 15.874 -11.190 1.00 81.06 304 ARG A CA 1
ATOM 2374 C C . ARG A 1 304 ? -2.330 16.155 -9.977 1.00 81.06 304 ARG A C 1
ATOM 2376 O O . ARG A 1 304 ? -3.502 16.474 -10.148 1.00 81.06 304 ARG A O 1
ATOM 2383 N N . VAL A 1 305 ? -1.736 16.135 -8.787 1.00 73.69 305 VAL A N 1
ATOM 2384 C CA . VAL A 1 305 ? -2.455 16.372 -7.526 1.00 73.69 305 VAL A CA 1
ATOM 2385 C C . VAL A 1 305 ? -2.615 17.861 -7.211 1.00 73.69 305 VAL A C 1
ATOM 2387 O O . VAL A 1 305 ? -3.618 18.252 -6.627 1.00 73.69 305 VAL A O 1
ATOM 2390 N N . ALA A 1 306 ? -1.758 18.739 -7.743 1.00 72.69 306 ALA A N 1
ATOM 2391 C CA . ALA A 1 306 ? -1.956 20.194 -7.692 1.00 72.69 306 ALA A CA 1
ATOM 2392 C C . ALA A 1 306 ? -3.277 20.656 -8.332 1.00 72.69 306 ALA A C 1
ATOM 2394 O O . ALA A 1 306 ? -3.738 21.762 -8.075 1.00 72.69 306 ALA A O 1
ATOM 2395 N N . ARG A 1 307 ? -3.893 19.826 -9.185 1.00 65.69 307 ARG A N 1
ATOM 2396 C CA . ARG A 1 307 ? -5.219 20.098 -9.763 1.00 65.69 307 ARG A CA 1
ATOM 2397 C C . ARG A 1 307 ? -6.367 19.773 -8.807 1.00 65.69 307 ARG A C 1
ATOM 2399 O O . ARG A 1 307 ? -7.494 20.175 -9.069 1.00 65.69 307 ARG A O 1
ATOM 2406 N N . GLN A 1 308 ? -6.082 19.017 -7.752 1.00 73.50 308 GLN A N 1
ATOM 2407 C CA . GLN A 1 308 ? -7.041 18.484 -6.787 1.00 73.50 308 GLN A CA 1
ATOM 2408 C C . GLN A 1 308 ? -6.862 19.104 -5.391 1.00 73.50 308 GLN A C 1
ATOM 2410 O O . GLN A 1 308 ? -7.760 19.001 -4.562 1.00 73.50 308 GLN A O 1
ATOM 2415 N N . CYS A 1 309 ? -5.733 19.769 -5.135 1.00 77.25 309 CYS A N 1
ATOM 2416 C CA . CYS A 1 309 ? -5.386 20.363 -3.846 1.00 77.25 309 CYS A CA 1
ATOM 2417 C C . CYS A 1 309 ? -5.102 21.866 -3.958 1.00 77.25 309 CYS A C 1
ATOM 2419 O O . CYS A 1 309 ? -4.872 22.413 -5.037 1.00 77.25 309 CYS A O 1
ATOM 2421 N N . THR A 1 310 ? -5.067 22.552 -2.816 1.00 84.69 310 THR A N 1
ATOM 2422 C CA . THR A 1 310 ? -4.659 23.961 -2.755 1.00 84.69 310 THR A CA 1
ATOM 2423 C C . THR A 1 310 ? -3.164 24.129 -3.063 1.00 84.69 310 THR A C 1
ATOM 2425 O O . THR A 1 310 ? -2.349 23.223 -2.858 1.00 84.69 310 THR A O 1
ATOM 2428 N N . THR A 1 311 ? -2.752 25.331 -3.485 1.00 85.12 311 THR A N 1
ATOM 2429 C CA . THR A 1 311 ? -1.328 25.671 -3.693 1.00 85.12 311 THR A CA 1
ATOM 2430 C C . THR A 1 311 ? -0.481 25.412 -2.443 1.00 85.12 311 THR A C 1
ATOM 2432 O O . THR A 1 311 ? 0.658 24.961 -2.534 1.00 85.12 311 THR A O 1
ATOM 2435 N N . HIS A 1 312 ? -1.039 25.678 -1.261 1.00 85.00 312 HIS A N 1
ATOM 2436 C CA . HIS A 1 312 ? -0.359 25.467 0.014 1.00 85.00 312 HIS A CA 1
ATOM 2437 C C . HIS A 1 312 ? -0.143 23.977 0.325 1.00 85.00 312 HIS A C 1
ATOM 2439 O O . HIS A 1 312 ? 0.940 23.601 0.771 1.00 85.00 312 HIS A O 1
ATOM 2445 N N . GLU A 1 313 ? -1.132 23.121 0.062 1.00 81.56 313 GLU A N 1
ATOM 2446 C CA . GLU A 1 313 ? -0.991 21.663 0.203 1.00 81.56 313 GLU A CA 1
ATOM 2447 C C . GLU A 1 313 ? 0.015 21.102 -0.799 1.00 81.56 313 GLU A C 1
ATOM 2449 O O . GLU A 1 313 ? 0.897 20.339 -0.418 1.00 81.56 313 GLU A O 1
ATOM 2454 N N . THR A 1 314 ? -0.039 21.581 -2.041 1.00 83.75 314 THR A N 1
ATOM 2455 C CA . THR A 1 314 ? 0.910 21.223 -3.103 1.00 83.75 314 THR A CA 1
ATOM 2456 C C . THR A 1 314 ? 2.355 21.554 -2.709 1.00 83.75 314 THR A C 1
ATOM 2458 O O . THR A 1 314 ? 3.266 20.748 -2.892 1.00 83.75 314 THR A O 1
ATOM 2461 N N . LEU A 1 315 ? 2.588 22.735 -2.122 1.00 85.56 315 LEU A N 1
ATOM 2462 C CA . LEU A 1 315 ? 3.912 23.125 -1.633 1.00 85.56 315 LEU A CA 1
ATOM 2463 C C . LEU A 1 315 ? 4.374 22.233 -0.472 1.00 85.56 315 LEU A C 1
ATOM 2465 O O . LEU A 1 315 ? 5.540 21.846 -0.420 1.00 85.56 315 LEU A O 1
ATOM 2469 N N . LYS A 1 316 ? 3.468 21.904 0.455 1.00 84.25 316 LYS A N 1
ATOM 2470 C CA . LYS A 1 316 ? 3.755 21.026 1.598 1.00 84.25 316 LYS A CA 1
ATOM 2471 C C . LYS A 1 316 ? 4.093 19.600 1.186 1.00 84.25 316 LYS A C 1
ATOM 2473 O O . LYS A 1 316 ? 4.898 18.976 1.879 1.00 84.25 316 LYS A O 1
ATOM 2478 N N . ASP A 1 317 ? 3.464 19.109 0.127 1.00 83.62 317 ASP A N 1
ATOM 2479 C CA . ASP A 1 317 ? 3.753 17.817 -0.487 1.00 83.62 317 ASP A CA 1
ATOM 2480 C C . ASP A 1 317 ? 5.136 17.828 -1.157 1.00 83.62 317 ASP A C 1
ATOM 2482 O O . ASP A 1 317 ? 6.022 17.048 -0.813 1.00 83.62 317 ASP A O 1
ATOM 2486 N N . PHE A 1 318 ? 5.426 18.831 -1.990 1.00 85.75 318 PHE A N 1
ATOM 2487 C CA . PHE A 1 318 ? 6.763 18.965 -2.577 1.00 85.75 318 PHE A CA 1
ATOM 2488 C C . PHE A 1 318 ? 7.874 19.072 -1.509 1.00 85.75 318 PHE A C 1
ATOM 2490 O O . PHE A 1 318 ? 8.938 18.460 -1.629 1.00 85.75 318 PHE A O 1
ATOM 2497 N N . GLN A 1 319 ? 7.623 19.811 -0.423 1.00 86.31 319 GLN A N 1
ATOM 2498 C CA . GLN A 1 319 ? 8.547 19.915 0.709 1.00 86.31 319 GLN A CA 1
ATOM 2499 C C . GLN A 1 319 ? 8.758 18.582 1.438 1.00 86.31 319 GLN A C 1
ATOM 2501 O O . GLN A 1 319 ? 9.888 18.313 1.848 1.00 86.31 319 GLN A O 1
ATOM 2506 N N . SER A 1 320 ? 7.729 17.742 1.614 1.00 83.81 320 SER A N 1
ATOM 2507 C CA . SER A 1 320 ? 7.913 16.442 2.277 1.00 83.81 320 SER A CA 1
ATOM 2508 C C . SER A 1 320 ? 8.791 15.508 1.459 1.00 83.81 320 SER A C 1
ATOM 2510 O O . SER A 1 320 ? 9.635 14.837 2.045 1.00 83.81 320 SER A O 1
ATOM 2512 N N . HIS A 1 321 ? 8.693 15.529 0.128 1.00 85.50 321 HIS A N 1
ATOM 2513 C CA . HIS A 1 321 ? 9.610 14.774 -0.728 1.00 85.50 321 HIS A CA 1
ATOM 2514 C C . HIS A 1 321 ? 11.075 15.199 -0.536 1.00 85.50 321 HIS A C 1
ATOM 2516 O O . HIS A 1 321 ? 11.947 14.344 -0.361 1.00 85.50 321 HIS A O 1
ATOM 2522 N N . GLY A 1 322 ? 11.347 16.509 -0.503 1.00 85.81 322 GLY A N 1
ATOM 2523 C CA . GLY A 1 322 ? 12.693 17.036 -0.256 1.00 85.81 322 GLY A CA 1
ATOM 2524 C C . GLY A 1 322 ? 13.223 16.702 1.143 1.00 85.81 322 GLY A C 1
ATOM 2525 O O . GLY A 1 322 ? 14.380 16.309 1.290 1.00 85.81 322 GLY A O 1
ATOM 2526 N N . LEU A 1 323 ? 12.370 16.801 2.169 1.00 85.38 323 LEU A N 1
ATOM 2527 C CA . LEU A 1 323 ? 12.722 16.435 3.544 1.00 85.38 323 LEU A CA 1
ATOM 2528 C C . LEU A 1 323 ? 13.013 14.940 3.683 1.00 85.38 323 LEU A C 1
ATOM 2530 O O . LEU A 1 323 ? 13.975 14.577 4.354 1.00 85.38 323 LEU A O 1
ATOM 2534 N N . THR A 1 324 ? 12.237 14.074 3.027 1.00 83.50 324 THR A N 1
ATOM 2535 C CA . THR A 1 324 ? 12.503 12.632 3.036 1.00 83.50 324 THR A CA 1
ATOM 2536 C C . THR A 1 324 ? 13.817 12.301 2.340 1.00 83.50 324 THR A C 1
ATOM 2538 O O . THR A 1 324 ? 14.608 11.535 2.888 1.00 83.50 324 THR A O 1
ATOM 2541 N N . ALA A 1 325 ? 14.094 12.912 1.183 1.00 85.38 325 ALA A N 1
ATOM 2542 C CA . ALA A 1 325 ? 15.374 12.736 0.500 1.00 85.38 325 ALA A CA 1
ATOM 2543 C C . ALA A 1 325 ? 16.548 13.157 1.399 1.00 85.38 325 ALA A C 1
ATOM 2545 O O . ALA A 1 325 ? 17.495 12.395 1.580 1.00 85.38 325 ALA A O 1
ATOM 2546 N N . ALA A 1 326 ? 16.460 14.339 2.019 1.00 85.81 326 ALA A N 1
ATOM 2547 C CA . ALA A 1 326 ? 17.485 14.839 2.931 1.00 85.81 326 ALA A CA 1
ATOM 2548 C C . ALA A 1 326 ? 17.663 13.936 4.162 1.00 85.81 326 ALA A C 1
ATOM 2550 O O . ALA A 1 326 ? 18.792 13.635 4.540 1.00 85.81 326 ALA A O 1
ATOM 2551 N N . SER A 1 327 ? 16.565 13.464 4.760 1.00 83.38 327 SER A N 1
ATOM 2552 C CA . SER A 1 327 ? 16.604 12.551 5.906 1.00 83.38 327 SER A CA 1
ATOM 2553 C C . SER A 1 327 ? 17.338 11.258 5.566 1.00 83.38 327 SER A C 1
ATOM 2555 O O . SER A 1 327 ? 18.193 10.831 6.333 1.00 83.38 327 SER A O 1
ATOM 2557 N N . LYS A 1 328 ? 17.051 10.654 4.407 1.00 80.69 328 LYS A N 1
ATOM 2558 C CA . LYS A 1 328 ? 17.724 9.424 3.967 1.00 80.69 328 LYS A CA 1
ATOM 2559 C C . LYS A 1 328 ? 19.215 9.636 3.718 1.00 80.69 328 LYS A C 1
ATOM 2561 O O . LYS A 1 328 ? 20.023 8.827 4.160 1.00 80.69 328 LYS A O 1
ATOM 2566 N N . VAL A 1 329 ? 19.596 10.761 3.107 1.00 83.06 329 VAL A N 1
ATOM 2567 C CA . VAL A 1 329 ? 21.014 11.137 2.940 1.00 83.06 329 VAL A CA 1
ATOM 2568 C C . VAL A 1 329 ? 21.720 11.255 4.290 1.00 83.06 329 VAL A C 1
ATOM 2570 O O . VAL A 1 329 ? 22.807 10.709 4.459 1.00 83.06 329 VAL A O 1
ATOM 2573 N N . LEU A 1 330 ? 21.104 11.928 5.265 1.00 83.00 330 LEU A N 1
ATOM 2574 C CA . LEU A 1 330 ? 21.688 12.116 6.597 1.00 83.00 330 LEU A CA 1
ATOM 2575 C C . LEU A 1 330 ? 21.847 10.805 7.378 1.00 83.00 330 LEU A C 1
ATOM 2577 O O . LEU A 1 330 ? 22.772 10.688 8.177 1.00 83.00 330 LEU A O 1
ATOM 2581 N N . LEU A 1 331 ? 20.972 9.828 7.139 1.00 79.00 331 LEU A N 1
ATOM 2582 C CA . LEU A 1 331 ? 21.031 8.503 7.758 1.00 79.00 331 LEU A CA 1
ATOM 2583 C C . LEU A 1 331 ? 21.993 7.537 7.040 1.00 79.00 331 LEU A C 1
ATOM 2585 O O . LEU A 1 331 ? 22.182 6.418 7.505 1.00 79.00 331 LEU A O 1
ATOM 2589 N N . GLY A 1 332 ? 22.619 7.954 5.932 1.00 78.94 332 GLY A N 1
ATOM 2590 C CA . GLY A 1 332 ? 23.470 7.078 5.120 1.00 78.94 332 GLY A CA 1
ATOM 2591 C C . GLY A 1 332 ? 22.684 6.042 4.308 1.00 78.94 332 GLY A C 1
ATOM 2592 O O . GLY A 1 332 ? 23.246 5.035 3.893 1.00 78.94 332 GLY A O 1
ATOM 2593 N N . GLU A 1 333 ? 21.392 6.289 4.080 1.00 71.00 333 GLU A N 1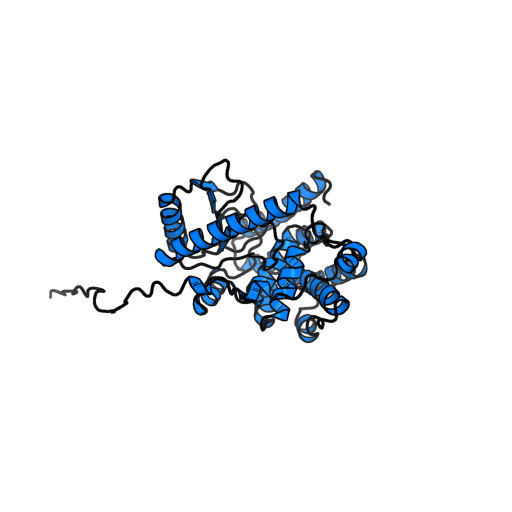
ATOM 2594 C CA . GLU A 1 333 ? 20.466 5.421 3.340 1.00 71.00 333 GLU A CA 1
ATOM 2595 C C . GLU A 1 333 ? 20.269 5.861 1.872 1.00 71.00 333 GLU A C 1
ATOM 2597 O O . GLU A 1 333 ? 19.330 5.408 1.212 1.00 71.00 333 GLU A O 1
ATOM 2602 N N . ALA A 1 334 ? 21.081 6.803 1.373 1.00 62.16 334 ALA A N 1
ATOM 2603 C CA . ALA A 1 334 ? 20.906 7.438 0.061 1.00 62.16 334 ALA A CA 1
ATOM 2604 C C . ALA A 1 334 ? 21.711 6.815 -1.080 1.00 62.16 334 ALA A C 1
ATOM 2606 O O . ALA A 1 334 ? 22.898 6.484 -0.868 1.00 62.16 334 ALA A O 1
#

Nearest PDB structures (foldseek):
  1zsw-assembly1_A  TM=6.770E-01  e=4.354E+00  Bacillus cereus ATCC 14579
  1kmy-assembly1_A  TM=6.457E-01  e=6.429E+00  Paraburkholderia xenovorans LB400
  3rmu-assembly2_D  TM=4.291E-01  e=7.087E+00  Homo sapiens

Secondary structure (DSSP, 8-state):
---------S--------TTSGGGSS-GGGGGS-----HHHHHHTT--GGGS---HHHHHHHHHHHHHHHHHHHHHHHHHHHTT---EEE-----TT----SEEEE--SHHHHHHHHHHHHHTT-EEEE--STT-TT-EEEES-TT----EEEESS-EETTEE-S-HHHHHHHHHHTSS-S--HHHHHHHHHHHHHHTTEE-HHHHHHHHHHHHHS---HHHHHHHHHHTT-HHHHHHHHHHHHHHHHHTTS--S-HHHHHHS---TTHHHHHHHHHHS--SSSSEEPPTTIIIIIHHHHHHHHHTTTS-HHHHHHHHHHHHHHHHHHHHTT--

pLDDT: mean 79.93, std 20.58, range [27.94, 98.44]

Mean predicted aligned error: 9.86 Å